Protein AF-A0A952NAJ7-F1 (afdb_monomer)

Sequence (269 aa):
MHRLVLLFIFIPIILFPQEGFYSISKRIAFADYLLCNKEYDFAAYEYSQIADLQTNDTIQFKLGFAYFKTGRYNNARTHFGKINDNLFREYKEYLDVLEFNSTSEEREFIPNTVVGKKLLKLKSFYKNGFHENYDSELFSELESNEIKKWFNVGNQFREKSLILSGVYSALIPGLGKIYSGETGDGITAFVVTSLLTYLSYENFKHNHDFRGYLFGSLSGIFYAGNIYGSVVSAHQFNLRVRLEKENLFFSFLELTNYFLSEPTVIKCK

Foldseek 3Di:
DDDDDDDDDDDDPPPDDPPDCPDLVNLLVVLLVCVLVVVLVVSLVSLVVCCVVDVDLLSLQSNLVSCVSVVVLVSSLVSLVSHPDPLCLLVNLLSVLLPLDPPDDPPVDDRPDLNSVVSNVLSVCLVPNDDLPDDVPSDPPVRSVVSVVLSVVLVVLDADDLVVLLVLLLVAQLRLCVVLVNVVSSVVLRVLLVVLQVQLVVCVVVVVNVSNVVSVVVSVVSSVVSSVVSSVSSVVSVVVSSVVSSVSSVCVCVVPVPRDDDRPSSDDD

Solvent-accessible surface area (backbone atoms only — not comparable to full-atom values): 15005 Å² total; per-residue (Å²): 138,87,81,85,81,84,81,83,80,83,77,81,80,80,77,72,75,77,86,70,75,78,43,68,70,53,45,49,54,50,22,51,50,30,45,62,72,63,39,26,70,62,15,25,52,50,34,58,80,40,42,87,82,42,96,39,60,69,52,30,40,54,28,14,49,21,24,45,79,66,70,38,51,71,59,11,46,57,30,43,69,72,42,92,54,75,91,54,42,60,61,47,38,45,57,61,58,64,59,83,72,73,88,85,65,86,67,84,79,76,56,87,45,73,47,22,45,52,50,47,50,52,51,45,30,68,78,74,50,81,63,89,93,64,51,81,91,81,39,54,73,70,52,49,52,52,52,49,55,54,48,59,58,51,62,70,59,68,72,60,59,41,65,59,17,25,54,39,8,69,75,40,40,11,44,6,19,39,75,46,68,41,46,71,61,11,53,50,39,32,54,56,32,50,50,28,41,50,52,11,52,54,24,47,75,69,72,37,55,72,56,12,52,52,28,40,52,51,19,51,53,48,41,54,47,26,21,54,51,6,27,52,42,16,50,54,44,33,50,52,42,50,52,52,45,51,51,53,52,51,51,53,47,62,79,57,46,73,64,65,72,83,58,85,85,70,74,74,127

Radius of gyration: 32.45 Å; Cα contacts (8 Å, |Δi|>4): 264; chains: 1; bounding box: 71×32×121 Å

Secondary structure (DSSP, 8-state):
------------------TTSS-HHHHHHHHHHHHHTT-HHHHHHHHHHHHTT---HHHHHHHHHHHHHTT-HHHHHHHHHT---GGGHHHHHHHHHT----TT--------SHHHHHHHHHHHHHHH---TTS-TTTS-HHHHHHHHHHHHHHTT--PPPHHHHHHHHHHSTTHHHHHTT-HHHHHHHHHHHHHHHHHHHHHHHTT-HHHHHHHHHHHHHHHHHHHHHHHHHHHHHHHHHHHHHHHHHHHHHHHHTTT-PPPTT----

Mean predicted aligned error: 10.94 Å

Structure (mmCIF, N/CA/C/O backbone):
data_AF-A0A952NAJ7-F1
#
_entry.id   AF-A0A952NAJ7-F1
#
loop_
_atom_site.group_PDB
_atom_site.id
_atom_site.type_symbol
_atom_site.label_atom_id
_atom_site.label_alt_id
_atom_site.label_comp_id
_atom_site.label_asym_id
_atom_site.label_entity_id
_atom_site.label_seq_id
_atom_site.pdbx_PDB_ins_code
_atom_site.Cartn_x
_atom_site.Cartn_y
_atom_site.Cartn_z
_atom_site.occupancy
_atom_site.B_iso_or_equiv
_atom_site.auth_seq_id
_atom_site.auth_comp_id
_atom_site.auth_asym_id
_atom_site.auth_atom_id
_atom_site.pdbx_PDB_model_num
ATOM 1 N N . MET A 1 1 ? 39.824 14.032 82.983 1.00 41.78 1 MET A N 1
ATOM 2 C CA . MET A 1 1 ? 39.301 13.678 81.643 1.00 41.78 1 MET A CA 1
ATOM 3 C C . MET A 1 1 ? 37.901 13.101 81.812 1.00 41.78 1 MET A C 1
ATOM 5 O O . MET A 1 1 ? 37.780 11.975 82.273 1.00 41.78 1 MET A O 1
ATOM 9 N N . HIS A 1 2 ? 36.849 13.869 81.520 1.00 41.53 2 HIS A N 1
ATOM 10 C CA . HIS A 1 2 ? 35.477 13.349 81.492 1.00 41.53 2 HIS A CA 1
ATOM 11 C C . HIS A 1 2 ? 35.167 12.859 80.075 1.00 41.53 2 HIS A C 1
ATOM 13 O O . HIS A 1 2 ? 35.315 13.614 79.118 1.00 41.53 2 HIS A O 1
ATOM 19 N N . ARG A 1 3 ? 34.804 11.579 79.933 1.00 45.06 3 ARG A N 1
ATOM 20 C CA . ARG A 1 3 ? 34.369 11.000 78.657 1.00 45.06 3 ARG A CA 1
ATOM 21 C C . ARG A 1 3 ? 32.861 11.212 78.525 1.00 45.06 3 ARG A C 1
ATOM 23 O O . ARG A 1 3 ? 32.102 10.639 79.298 1.00 45.06 3 ARG A O 1
ATOM 30 N N . LEU A 1 4 ? 32.448 12.039 77.564 1.00 48.47 4 LEU A N 1
ATOM 31 C CA . LEU A 1 4 ? 31.058 12.107 77.113 1.00 48.47 4 LEU A CA 1
ATOM 32 C C . LEU A 1 4 ? 30.700 10.790 76.409 1.00 48.47 4 LEU A C 1
ATOM 34 O O . LEU A 1 4 ? 31.404 10.372 75.491 1.00 48.47 4 LEU A O 1
ATOM 38 N N . VAL A 1 5 ? 29.602 10.161 76.821 1.00 54.06 5 VAL A N 1
ATOM 39 C CA . VAL A 1 5 ? 28.998 9.020 76.123 1.00 54.06 5 VAL A CA 1
ATOM 40 C C . VAL A 1 5 ? 27.816 9.554 75.316 1.00 54.06 5 VAL A C 1
ATOM 42 O O . 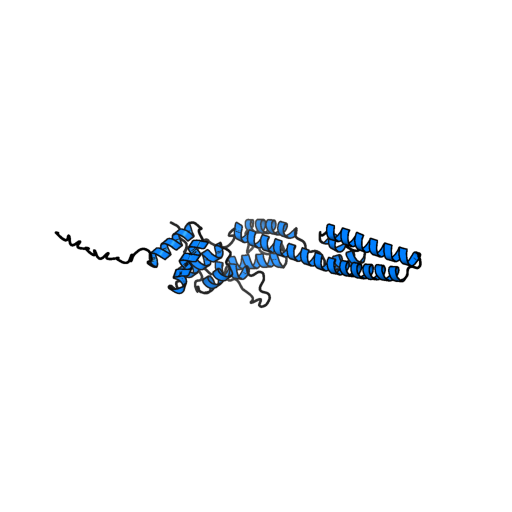VAL A 1 5 ? 26.840 10.034 75.886 1.00 54.06 5 VAL A O 1
ATOM 45 N N . LEU A 1 6 ? 27.927 9.513 73.988 1.00 50.91 6 LEU A N 1
ATOM 46 C CA . LEU A 1 6 ? 26.846 9.848 73.060 1.00 50.91 6 LEU A CA 1
ATOM 47 C C . LEU A 1 6 ? 25.912 8.643 72.922 1.00 50.91 6 LEU A C 1
ATOM 49 O O . LEU A 1 6 ? 26.316 7.582 72.449 1.00 50.91 6 LEU A O 1
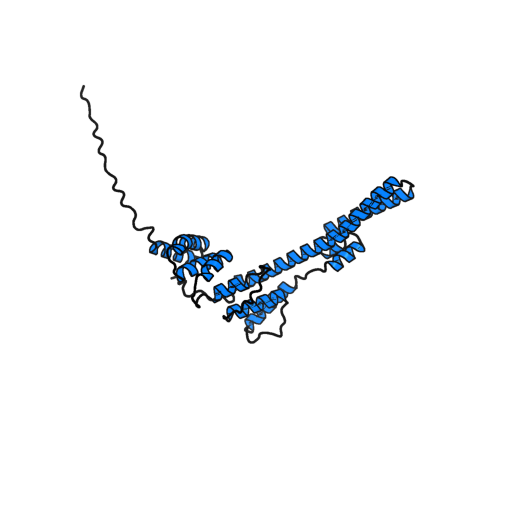ATOM 53 N N . LEU A 1 7 ? 24.667 8.819 73.355 1.00 48.88 7 LEU A N 1
ATOM 54 C CA . LEU A 1 7 ? 23.615 7.809 73.310 1.00 48.88 7 LEU A CA 1
ATOM 55 C C . LEU A 1 7 ? 22.838 7.985 71.996 1.00 48.88 7 LEU A C 1
ATOM 57 O O . LEU A 1 7 ? 22.084 8.943 71.836 1.00 48.88 7 LEU A O 1
ATOM 61 N N . PHE A 1 8 ? 23.064 7.092 71.030 1.00 52.72 8 PHE A N 1
ATOM 62 C CA . PHE A 1 8 ? 22.304 7.064 69.779 1.00 52.72 8 PHE A CA 1
ATOM 63 C C . PHE A 1 8 ? 20.919 6.461 70.038 1.00 52.72 8 PHE A C 1
ATOM 65 O O . PHE A 1 8 ? 20.786 5.262 70.281 1.00 52.72 8 PHE A O 1
ATOM 72 N N . ILE A 1 9 ? 19.885 7.298 69.986 1.00 57.16 9 ILE A N 1
ATOM 73 C CA . ILE A 1 9 ? 18.489 6.861 70.025 1.00 57.16 9 ILE A CA 1
ATOM 74 C C . ILE A 1 9 ? 18.114 6.392 68.616 1.00 57.16 9 ILE A C 1
ATOM 76 O O . ILE A 1 9 ? 17.959 7.199 67.701 1.00 57.16 9 ILE A O 1
ATOM 80 N N . PHE A 1 10 ? 17.975 5.080 68.441 1.00 54.06 10 PHE A N 1
ATOM 81 C CA . PHE A 1 10 ? 17.351 4.495 67.257 1.00 54.06 10 PHE A CA 1
ATOM 82 C C . PHE A 1 10 ? 15.833 4.680 67.366 1.00 54.06 10 PHE A C 1
ATOM 84 O O . PHE A 1 10 ? 15.177 4.005 68.156 1.00 54.06 10 PHE A O 1
ATOM 91 N N . ILE A 1 11 ? 15.273 5.603 66.584 1.00 58.34 11 ILE A N 1
ATOM 92 C CA . ILE A 1 11 ? 13.823 5.706 66.391 1.00 58.34 11 ILE A CA 1
ATOM 93 C C . ILE A 1 11 ? 13.451 4.709 65.283 1.00 58.34 11 ILE A C 1
ATOM 95 O O . ILE A 1 11 ? 13.919 4.877 64.154 1.00 58.34 11 ILE A O 1
ATOM 99 N N . PRO A 1 12 ? 12.641 3.671 65.553 1.00 58.72 12 PRO A N 1
ATOM 100 C CA . PRO A 1 12 ? 12.170 2.790 64.500 1.00 58.72 12 PRO A CA 1
ATOM 101 C C . PRO A 1 12 ? 11.170 3.567 63.641 1.00 58.72 12 PRO A C 1
ATOM 103 O O . PRO A 1 12 ? 10.100 3.960 64.104 1.00 58.72 12 PRO A O 1
ATOM 106 N N . ILE A 1 13 ? 11.526 3.810 62.381 1.00 60.69 13 ILE A N 1
ATOM 107 C CA . ILE A 1 13 ? 10.586 4.326 61.388 1.00 60.69 13 ILE A CA 1
ATOM 108 C C . ILE A 1 13 ? 9.628 3.177 61.076 1.00 60.69 13 ILE A C 1
ATOM 110 O O . ILE A 1 13 ? 9.973 2.248 60.345 1.00 60.69 13 ILE A O 1
ATOM 114 N N . ILE A 1 14 ? 8.434 3.212 61.665 1.00 59.34 14 ILE A N 1
ATOM 115 C CA . ILE A 1 14 ? 7.346 2.307 61.295 1.00 59.34 14 ILE A CA 1
ATOM 116 C C . ILE A 1 14 ? 6.872 2.747 59.905 1.00 59.34 14 ILE A C 1
ATOM 118 O O . ILE A 1 14 ? 6.095 3.690 59.762 1.00 59.34 14 ILE A O 1
ATOM 122 N N . LEU A 1 15 ? 7.394 2.092 58.868 1.00 53.47 15 LEU A N 1
ATOM 123 C CA . LEU A 1 15 ? 6.870 2.181 57.510 1.00 53.47 15 LEU A CA 1
ATOM 124 C C . LEU A 1 15 ? 5.523 1.456 57.492 1.00 53.47 15 LEU A C 1
ATOM 126 O O . LEU A 1 15 ? 5.471 0.237 57.341 1.00 53.47 15 LEU A O 1
ATOM 130 N N . PHE A 1 16 ? 4.426 2.192 57.663 1.00 56.28 16 PHE A N 1
ATOM 131 C CA . PHE A 1 16 ? 3.127 1.673 57.252 1.00 56.28 16 PHE A CA 1
ATOM 132 C C . PHE A 1 16 ? 3.175 1.495 55.726 1.00 56.28 16 PHE A C 1
ATOM 134 O O . PHE A 1 16 ? 3.464 2.472 55.025 1.00 56.28 16 PHE A O 1
ATOM 141 N N . PRO A 1 17 ? 2.946 0.285 55.182 1.00 49.94 17 PRO A N 1
ATOM 142 C CA . PRO A 1 17 ? 2.795 0.132 53.744 1.00 49.94 17 PRO A CA 1
ATOM 143 C C . PRO A 1 17 ? 1.663 1.058 53.292 1.00 49.94 17 PRO A C 1
ATOM 145 O O . PRO A 1 17 ? 0.624 1.136 53.947 1.00 49.94 17 PRO A O 1
ATOM 148 N N . GLN A 1 18 ? 1.865 1.796 52.196 1.00 52.22 18 GLN A N 1
ATOM 149 C CA . GLN A 1 18 ? 0.801 2.575 51.559 1.00 52.22 18 GLN A CA 1
ATOM 150 C C . GLN A 1 18 ? -0.235 1.619 50.940 1.00 52.22 18 GLN A C 1
ATOM 152 O O . GLN A 1 18 ? -0.355 1.498 49.720 1.00 52.22 18 GLN A O 1
ATOM 157 N N . GLU A 1 19 ? -0.996 0.919 51.778 1.00 49.56 19 GLU A N 1
ATOM 158 C CA . GLU A 1 19 ? -2.190 0.180 51.391 1.00 49.56 19 GLU A CA 1
ATOM 159 C C . GLU A 1 19 ? -3.267 1.194 51.022 1.00 49.56 19 GLU A C 1
ATOM 161 O O . GLU A 1 19 ? -4.096 1.611 51.825 1.00 49.56 19 GLU A O 1
ATOM 166 N N . GLY A 1 20 ? -3.208 1.694 49.793 1.00 52.97 20 GLY A N 1
ATOM 167 C CA . GLY A 1 20 ? -4.207 2.657 49.375 1.00 52.97 20 GLY A CA 1
ATOM 168 C C . GLY A 1 20 ? -4.059 3.197 47.976 1.00 52.97 20 GLY A C 1
ATOM 169 O O . GLY A 1 20 ? -5.086 3.505 47.394 1.00 52.97 20 GLY A O 1
ATOM 170 N N . PHE A 1 21 ? -2.863 3.317 47.403 1.00 50.06 21 PHE A N 1
ATOM 171 C CA . PHE A 1 21 ? -2.726 3.907 46.061 1.00 50.06 21 PHE A CA 1
ATOM 172 C C . PHE A 1 21 ? -2.824 2.884 44.920 1.00 50.06 21 PHE A C 1
ATOM 174 O O . PHE A 1 21 ? -3.262 3.239 43.832 1.00 50.06 21 PHE A O 1
ATOM 181 N N . TYR A 1 22 ? -2.525 1.610 45.187 1.00 64.88 22 TYR A N 1
ATOM 182 C CA . TYR A 1 22 ? -2.456 0.546 44.175 1.00 64.88 22 TYR A CA 1
ATOM 183 C C . TYR A 1 22 ? -3.607 -0.472 44.242 1.00 64.88 22 TYR A C 1
ATOM 185 O O . TYR A 1 22 ? -3.476 -1.584 43.733 1.00 64.88 22 TYR A O 1
ATOM 193 N N . SER A 1 23 ? -4.742 -0.138 44.869 1.00 83.38 23 SER A N 1
ATOM 194 C CA . SER A 1 23 ? -5.892 -1.051 44.833 1.00 83.38 23 SER A CA 1
ATOM 195 C C . SER A 1 23 ? -6.398 -1.203 43.395 1.00 83.38 23 SER A C 1
ATOM 197 O O . SER A 1 23 ? -6.459 -0.225 42.646 1.00 83.38 23 SER A O 1
ATOM 199 N N . ILE A 1 24 ? -6.810 -2.417 43.013 1.00 84.56 24 ILE A N 1
ATOM 200 C CA . ILE A 1 24 ? -7.305 -2.705 41.653 1.00 84.56 24 ILE A CA 1
ATOM 201 C C . ILE A 1 24 ? -8.433 -1.736 41.263 1.00 84.56 24 ILE A C 1
ATOM 203 O O . ILE A 1 24 ? -8.440 -1.207 40.158 1.00 84.56 24 ILE A O 1
ATOM 207 N N . SER A 1 25 ? -9.336 -1.424 42.196 1.00 86.81 25 SER A N 1
ATOM 208 C CA . SER A 1 25 ? -10.422 -0.458 41.991 1.00 86.81 25 SER A CA 1
ATOM 209 C C . SER A 1 25 ? -9.939 0.951 41.631 1.00 86.81 25 SER A C 1
ATOM 211 O O . SER A 1 25 ? -10.507 1.582 40.742 1.00 86.81 25 SER A O 1
ATOM 213 N N . LYS A 1 26 ? -8.884 1.447 42.286 1.00 88.38 26 LYS A N 1
ATOM 214 C CA . LYS A 1 26 ? -8.316 2.771 42.001 1.00 88.38 26 LYS A CA 1
ATOM 215 C C . LYS A 1 26 ? -7.552 2.780 40.688 1.00 88.38 26 LYS A C 1
ATOM 217 O O . LYS A 1 26 ? -7.650 3.757 39.954 1.00 88.38 26 LYS A O 1
ATOM 222 N N . ARG A 1 27 ? -6.864 1.683 40.359 1.00 89.56 27 ARG A N 1
ATOM 223 C CA . ARG A 1 27 ? -6.211 1.533 39.055 1.00 89.56 27 ARG A CA 1
ATOM 224 C C . ARG A 1 27 ? -7.229 1.506 37.913 1.00 89.56 27 ARG A C 1
ATOM 226 O O . ARG A 1 27 ? -7.020 2.193 36.924 1.00 89.56 27 ARG A O 1
ATOM 233 N N . ILE A 1 28 ? -8.355 0.803 38.073 1.00 90.75 28 ILE A N 1
ATOM 234 C CA . ILE A 1 28 ? -9.457 0.836 37.096 1.00 90.75 28 ILE A CA 1
ATOM 235 C C . ILE A 1 28 ? -9.996 2.262 36.948 1.00 90.75 28 ILE A C 1
ATOM 237 O O . ILE A 1 28 ? -10.123 2.740 35.829 1.00 90.75 28 ILE A O 1
ATOM 241 N N . ALA A 1 29 ? -10.260 2.963 38.056 1.00 91.12 29 ALA A N 1
ATOM 242 C CA . ALA A 1 29 ? -10.755 4.339 38.007 1.00 91.12 29 ALA A CA 1
ATOM 243 C C . ALA A 1 29 ? -9.773 5.296 37.303 1.00 91.12 29 ALA A C 1
ATOM 245 O O . ALA A 1 29 ? -10.194 6.175 36.554 1.00 91.12 29 ALA A O 1
ATOM 246 N N . PHE A 1 30 ? -8.468 5.108 37.511 1.00 92.69 30 PHE A N 1
ATOM 247 C CA . PHE A 1 30 ? -7.434 5.872 36.817 1.00 92.69 30 PHE A CA 1
ATOM 248 C C . PHE A 1 30 ? -7.361 5.526 35.321 1.00 92.69 30 PHE A C 1
ATOM 250 O O . PHE A 1 30 ? -7.308 6.426 34.487 1.00 92.69 30 PHE A O 1
ATOM 257 N N . ALA A 1 31 ? -7.444 4.242 34.964 1.00 93.50 31 ALA A N 1
ATOM 258 C CA . ALA A 1 31 ? -7.511 3.803 33.572 1.00 93.50 31 ALA A CA 1
ATOM 259 C C . ALA A 1 31 ? -8.758 4.353 32.854 1.00 93.50 31 ALA A C 1
ATOM 261 O O . ALA A 1 31 ? -8.673 4.774 31.703 1.00 93.50 31 ALA A O 1
ATOM 262 N N . ASP A 1 32 ? -9.905 4.396 33.538 1.00 93.56 32 ASP A N 1
ATOM 263 C CA . ASP A 1 32 ? -11.144 5.014 33.056 1.00 93.56 32 ASP A CA 1
ATOM 264 C C . ASP A 1 32 ? -10.973 6.513 32.801 1.00 93.56 32 ASP A C 1
ATOM 266 O O . ASP A 1 32 ? -11.366 7.005 31.744 1.00 93.56 32 ASP A O 1
ATOM 270 N N . TYR A 1 33 ? -10.338 7.228 33.732 1.00 94.12 33 TYR A N 1
ATOM 271 C CA . TYR A 1 33 ? -10.021 8.646 33.575 1.00 94.12 33 TYR A CA 1
ATOM 272 C C . TYR A 1 33 ? -9.156 8.908 32.332 1.00 94.12 33 TYR A C 1
ATOM 274 O O . TYR A 1 33 ? -9.510 9.743 31.500 1.00 94.12 33 TYR A O 1
ATOM 282 N N . LEU A 1 34 ? -8.070 8.146 32.158 1.00 95.38 34 LEU A N 1
ATOM 283 C CA . LEU A 1 34 ? -7.190 8.252 30.989 1.00 95.38 34 LEU A CA 1
ATOM 284 C C . LEU A 1 34 ? -7.943 7.955 29.685 1.00 95.38 34 LEU A C 1
ATOM 286 O O . LEU A 1 34 ? -7.821 8.690 28.705 1.00 95.38 34 LEU A O 1
ATOM 290 N N . LEU A 1 35 ? -8.768 6.904 29.681 1.00 94.06 35 LEU A N 1
ATOM 291 C CA . LEU A 1 35 ? -9.572 6.523 28.521 1.00 94.06 35 LEU A CA 1
ATOM 292 C C . LEU A 1 35 ? -10.527 7.653 28.111 1.00 94.06 35 LEU A C 1
ATOM 294 O O . LEU A 1 35 ? -10.651 7.960 26.924 1.00 94.06 35 LEU A O 1
ATOM 298 N N . CYS A 1 36 ? -11.159 8.296 29.093 1.00 93.38 36 CYS A N 1
ATOM 299 C CA . CYS A 1 36 ? -12.067 9.419 28.888 1.00 93.38 36 CYS A CA 1
ATOM 300 C C . CYS A 1 36 ? -11.372 10.689 28.397 1.00 93.38 36 CYS A C 1
ATOM 302 O O . CYS A 1 36 ? -11.920 11.402 27.556 1.00 93.38 36 CYS A O 1
ATOM 304 N N . ASN A 1 37 ? -10.135 10.920 28.829 1.00 93.88 37 ASN A N 1
ATOM 305 C CA . ASN A 1 37 ? -9.293 12.000 28.319 1.00 93.88 37 ASN A CA 1
ATOM 306 C C . ASN A 1 37 ? -8.655 11.694 26.955 1.00 93.88 37 ASN A C 1
ATOM 308 O O . ASN A 1 37 ? -7.886 12.508 26.448 1.00 93.88 37 ASN A O 1
ATOM 312 N N . LYS A 1 38 ? -8.986 10.550 26.334 1.00 93.12 38 LYS A N 1
ATOM 313 C CA . LYS A 1 38 ? -8.418 10.076 25.058 1.00 93.12 38 LYS A CA 1
ATOM 314 C C . LYS A 1 38 ? -6.916 9.776 25.127 1.00 93.12 38 LYS A C 1
ATOM 316 O O . LYS A 1 38 ? -6.250 9.661 24.101 1.00 93.12 38 LYS A O 1
ATOM 321 N N . GLU A 1 39 ? -6.390 9.575 26.330 1.00 95.75 39 GLU A N 1
ATOM 322 C CA . GLU A 1 39 ? -5.022 9.131 26.593 1.00 95.75 39 GLU A CA 1
ATOM 323 C C . GLU A 1 39 ? -4.926 7.604 26.424 1.00 95.75 39 GLU A C 1
ATOM 325 O O . GLU A 1 39 ? -4.631 6.853 27.356 1.00 95.75 39 GLU A O 1
ATOM 330 N N . TYR A 1 40 ? -5.241 7.123 25.217 1.00 95.12 40 TYR A N 1
ATOM 331 C CA . TYR A 1 40 ? -5.490 5.706 24.943 1.00 95.12 40 TYR A CA 1
ATOM 332 C C . TYR A 1 40 ? -4.278 4.803 25.189 1.00 95.12 40 TYR A C 1
ATOM 334 O O . TYR A 1 40 ? -4.451 3.674 25.639 1.00 95.12 40 TYR A O 1
ATOM 342 N N . ASP A 1 41 ? -3.057 5.278 24.937 1.00 95.50 41 ASP A N 1
ATOM 343 C CA . ASP A 1 41 ? -1.844 4.500 25.212 1.00 95.50 41 ASP A CA 1
ATOM 344 C C . ASP A 1 41 ? -1.648 4.240 26.705 1.00 95.50 41 ASP A C 1
ATOM 346 O O . ASP A 1 41 ? -1.377 3.106 27.110 1.00 95.50 41 ASP A O 1
ATOM 350 N N . PHE A 1 42 ? -1.846 5.270 27.527 1.00 95.56 42 PHE A N 1
ATOM 351 C CA . PHE A 1 42 ? -1.746 5.159 28.978 1.00 95.56 42 PHE A CA 1
ATOM 352 C C . PHE A 1 42 ? -2.907 4.345 29.552 1.00 95.56 42 PHE A C 1
ATOM 354 O O . PHE A 1 42 ? -2.693 3.479 30.400 1.00 95.56 42 PHE A O 1
ATOM 361 N N . ALA A 1 43 ? -4.122 4.540 29.034 1.00 95.69 43 ALA A N 1
ATOM 362 C CA . ALA A 1 43 ? -5.272 3.723 29.405 1.00 95.69 43 ALA A CA 1
ATOM 363 C C . ALA A 1 43 ? -5.035 2.236 29.083 1.00 95.69 43 ALA A C 1
ATOM 365 O O . ALA A 1 43 ? -5.265 1.379 29.935 1.00 95.69 43 ALA A O 1
ATOM 366 N N . ALA A 1 44 ? -4.530 1.920 27.883 1.00 95.56 44 ALA A N 1
ATOM 367 C CA . ALA A 1 44 ? -4.193 0.552 27.487 1.00 95.56 44 ALA A CA 1
ATOM 368 C C . ALA A 1 44 ? -3.136 -0.057 28.416 1.00 95.56 44 ALA A C 1
ATOM 370 O O . ALA A 1 44 ? -3.271 -1.210 28.828 1.00 95.56 44 ALA A O 1
ATOM 371 N N . TYR A 1 45 ? -2.110 0.719 28.778 1.00 94.19 45 TYR A N 1
ATOM 372 C CA . TYR A 1 45 ? -1.104 0.282 29.739 1.00 94.19 45 TYR A CA 1
ATOM 373 C C . TYR A 1 45 ? -1.744 -0.078 31.085 1.00 94.19 45 TYR A C 1
ATOM 375 O O . TYR A 1 45 ? -1.603 -1.219 31.520 1.00 94.19 45 TYR A O 1
ATOM 383 N N . GLU A 1 46 ? -2.513 0.819 31.705 1.00 93.06 46 GLU A N 1
ATOM 384 C CA . GLU A 1 46 ? -3.132 0.556 33.012 1.00 93.06 46 GLU A CA 1
ATOM 385 C C . GLU A 1 46 ? -4.107 -0.630 32.976 1.00 93.06 46 GLU A C 1
ATOM 387 O O . GLU A 1 46 ? -4.064 -1.494 33.856 1.00 93.06 46 GLU A O 1
ATOM 392 N N . TYR A 1 47 ? -4.932 -0.739 31.928 1.00 93.38 47 TYR A N 1
ATOM 393 C CA . TYR A 1 47 ? -5.831 -1.880 31.760 1.00 93.38 47 TYR A CA 1
ATOM 394 C C . TYR A 1 47 ? -5.090 -3.202 31.559 1.00 93.38 47 TYR A C 1
ATOM 396 O O . TYR A 1 47 ? -5.522 -4.218 32.105 1.00 93.38 47 TYR A O 1
ATOM 404 N N . SER A 1 48 ? -3.969 -3.213 30.829 1.00 91.81 48 SER A N 1
ATOM 405 C CA . SER A 1 48 ? -3.170 -4.430 30.617 1.00 91.81 48 SER A CA 1
ATOM 406 C C . SER A 1 48 ? -2.643 -5.018 31.927 1.00 91.81 48 SER A C 1
ATOM 408 O O . SER A 1 48 ? -2.577 -6.234 32.069 1.00 91.81 48 SER A O 1
ATOM 410 N N . GLN A 1 49 ? -2.372 -4.169 32.926 1.00 89.44 49 GLN A N 1
ATOM 411 C CA . GLN A 1 49 ? -1.925 -4.612 34.248 1.00 89.44 49 GLN A CA 1
ATOM 412 C C . GLN A 1 49 ? -3.034 -5.298 35.065 1.00 89.44 49 GLN A C 1
ATOM 414 O O . GLN A 1 49 ? -2.753 -5.876 36.113 1.00 89.44 49 GLN A O 1
ATOM 419 N N . ILE A 1 50 ? -4.295 -5.187 34.634 1.00 85.25 50 ILE A N 1
ATOM 420 C CA . ILE A 1 50 ? -5.475 -5.703 35.342 1.00 85.25 50 ILE A CA 1
ATOM 421 C C . ILE A 1 50 ? -6.149 -6.835 34.555 1.00 85.25 50 ILE A C 1
ATOM 423 O O . ILE A 1 50 ? -6.736 -7.731 35.158 1.00 85.25 50 ILE A O 1
ATOM 427 N N . ALA A 1 51 ? -6.087 -6.806 33.222 1.00 74.19 51 ALA A N 1
ATOM 428 C CA . ALA A 1 51 ? -6.897 -7.652 32.347 1.00 74.19 51 ALA A CA 1
ATOM 429 C C . ALA A 1 51 ? -6.674 -9.163 32.536 1.00 74.19 51 ALA A C 1
ATOM 431 O O . ALA A 1 51 ? -7.620 -9.930 32.373 1.00 74.19 51 ALA A O 1
ATOM 432 N N . ASP A 1 52 ? -5.470 -9.592 32.920 1.00 70.19 52 ASP A N 1
ATOM 433 C CA . ASP A 1 52 ? -5.187 -11.007 33.211 1.00 70.19 52 ASP A CA 1
ATOM 434 C C . ASP A 1 52 ? -5.579 -11.414 34.646 1.00 70.19 52 ASP A C 1
ATOM 436 O O . ASP A 1 52 ? -5.723 -12.597 34.943 1.00 70.19 52 ASP A O 1
ATOM 440 N N . LEU A 1 53 ? -5.799 -10.437 35.535 1.00 62.75 53 LEU A N 1
ATOM 441 C CA . LEU A 1 53 ? -6.221 -10.641 36.927 1.00 62.75 53 LEU A CA 1
ATOM 442 C C . LEU A 1 53 ? -7.747 -10.638 37.084 1.00 62.75 53 LEU A C 1
ATOM 444 O O . LEU A 1 53 ? -8.276 -11.205 38.039 1.00 62.75 53 LEU A O 1
ATOM 448 N N . GLN A 1 54 ? -8.460 -9.980 36.167 1.00 65.38 54 GLN A N 1
ATOM 449 C CA . GLN A 1 54 ? -9.917 -9.929 36.133 1.00 65.38 54 GLN A CA 1
ATOM 450 C C . GLN A 1 54 ? -10.420 -10.281 34.732 1.00 65.38 54 GLN A C 1
ATOM 452 O O . GLN A 1 54 ? -10.399 -9.454 33.820 1.00 65.38 54 GLN A O 1
ATOM 457 N N . THR A 1 55 ? -10.948 -11.496 34.568 1.00 66.12 55 THR A N 1
ATOM 458 C CA . THR A 1 55 ? -11.675 -11.918 33.360 1.00 66.12 55 THR A CA 1
ATOM 459 C C . THR A 1 55 ? -13.067 -11.279 33.336 1.00 66.12 55 THR A C 1
ATOM 461 O O . THR A 1 55 ? -14.082 -11.950 33.501 1.00 66.12 55 THR A O 1
ATOM 464 N N . ASN A 1 56 ? -13.106 -9.952 33.217 1.00 82.56 56 ASN A N 1
ATOM 465 C CA . ASN A 1 56 ? -14.324 -9.167 33.066 1.00 82.56 56 ASN A CA 1
ATOM 466 C C . ASN A 1 56 ? -14.390 -8.615 31.639 1.00 82.56 56 ASN A C 1
ATOM 468 O O . ASN A 1 56 ? -13.520 -7.840 31.235 1.00 82.56 56 ASN A O 1
ATOM 472 N N . ASP A 1 57 ? -15.454 -8.962 30.919 1.00 88.12 57 ASP A N 1
ATOM 473 C CA . ASP A 1 57 ? -15.732 -8.523 29.549 1.00 88.12 57 ASP A CA 1
ATOM 474 C C . ASP A 1 57 ? -15.654 -7.001 29.382 1.00 88.12 57 ASP A C 1
ATOM 476 O O . ASP A 1 57 ? -15.149 -6.517 28.374 1.00 88.12 57 ASP A O 1
ATOM 480 N N . THR A 1 58 ? -16.051 -6.226 30.398 1.00 89.12 58 THR A N 1
ATOM 481 C CA . THR A 1 58 ? -15.951 -4.757 30.368 1.00 89.12 58 THR A CA 1
ATOM 482 C C . THR A 1 58 ? -14.497 -4.282 30.355 1.00 89.12 58 THR A C 1
ATOM 484 O O . THR A 1 58 ? -14.159 -3.356 29.622 1.00 89.12 58 THR A O 1
ATOM 487 N N . ILE A 1 59 ? -13.619 -4.900 31.150 1.00 90.25 59 ILE A N 1
ATOM 488 C CA . ILE A 1 59 ? -12.194 -4.537 31.200 1.00 90.25 59 ILE A CA 1
ATOM 489 C C . ILE A 1 59 ? -11.488 -4.999 29.925 1.00 90.25 59 ILE A C 1
ATOM 491 O O . ILE A 1 59 ? -10.725 -4.232 29.341 1.00 90.25 59 ILE A O 1
ATOM 495 N N . GLN A 1 60 ? -11.797 -6.211 29.453 1.00 91.38 60 GLN A N 1
ATOM 496 C CA . GLN A 1 60 ? -11.302 -6.714 28.169 1.00 91.38 60 GLN A CA 1
ATOM 497 C C . GLN A 1 60 ? -11.731 -5.796 27.021 1.00 91.38 60 GLN A C 1
ATOM 499 O O . GLN A 1 60 ? -10.912 -5.459 26.168 1.00 91.38 60 GLN A O 1
ATOM 504 N N . PHE A 1 61 ? -12.978 -5.315 27.039 1.00 91.94 61 PHE A N 1
ATOM 505 C CA . PHE A 1 61 ? -13.460 -4.366 26.048 1.00 91.94 61 PHE A CA 1
ATOM 506 C C . PHE A 1 61 ? -12.711 -3.038 26.120 1.00 91.94 61 PHE A C 1
ATOM 508 O O . PHE A 1 61 ? -12.222 -2.578 25.097 1.00 91.94 61 PHE A O 1
ATOM 515 N N . LYS A 1 62 ? -12.577 -2.423 27.302 1.00 92.94 62 LYS A N 1
ATOM 516 C CA . LYS A 1 62 ? -11.887 -1.129 27.444 1.00 92.94 62 LYS A CA 1
ATOM 517 C C . LYS A 1 62 ? -10.412 -1.213 27.041 1.00 92.94 62 LYS A C 1
ATOM 519 O O . LYS A 1 62 ? -9.923 -0.312 26.363 1.00 92.94 62 LYS A O 1
ATOM 524 N N . LEU A 1 63 ? -9.734 -2.316 27.367 1.00 94.12 63 LEU A N 1
ATOM 525 C CA . LEU A 1 63 ? -8.375 -2.592 26.896 1.00 94.12 63 LEU A CA 1
ATOM 526 C C . LEU A 1 63 ? -8.325 -2.747 25.371 1.00 94.12 63 LEU A C 1
ATOM 528 O O . LEU A 1 63 ? -7.528 -2.088 24.703 1.00 94.12 63 LEU A O 1
ATOM 532 N N . GLY A 1 64 ? -9.201 -3.585 24.812 1.00 92.44 64 GLY A N 1
ATOM 533 C CA . GLY A 1 64 ? -9.304 -3.785 23.369 1.00 92.44 64 GLY A CA 1
ATOM 534 C C . GLY A 1 64 ? -9.626 -2.488 22.625 1.00 92.44 64 GLY A C 1
ATOM 535 O O . GLY A 1 64 ? -9.018 -2.202 21.599 1.00 92.44 64 GLY A O 1
ATOM 536 N N . PHE A 1 65 ? -10.504 -1.656 23.182 1.00 92.19 65 PHE A N 1
ATOM 537 C CA . PHE A 1 65 ? -10.882 -0.351 22.651 1.00 92.19 65 PHE A CA 1
ATOM 538 C C . PHE A 1 65 ? -9.725 0.653 22.710 1.00 92.19 65 PHE A C 1
ATOM 540 O O . PHE A 1 65 ? -9.493 1.380 21.748 1.00 92.19 65 PHE A O 1
ATOM 547 N N . ALA A 1 66 ? -8.944 0.670 23.791 1.00 93.75 66 ALA A N 1
ATOM 548 C CA . ALA A 1 66 ? -7.742 1.495 23.871 1.00 93.75 66 ALA A CA 1
ATOM 549 C C . ALA A 1 66 ? -6.686 1.062 22.831 1.00 93.75 66 ALA A C 1
ATOM 551 O O . ALA A 1 66 ? -6.095 1.898 22.143 1.00 93.75 66 ALA A O 1
ATOM 552 N N . TYR A 1 67 ? -6.500 -0.248 22.627 1.00 93.00 67 TYR A N 1
ATOM 553 C CA . TYR A 1 67 ? -5.663 -0.761 21.538 1.00 93.00 67 TYR A CA 1
ATOM 554 C C . TYR A 1 67 ? -6.203 -0.403 20.154 1.00 93.00 67 TYR A C 1
ATOM 556 O O . TYR A 1 67 ? -5.437 -0.012 19.276 1.00 93.00 67 TYR A O 1
ATOM 564 N N . PHE A 1 68 ? -7.518 -0.482 19.974 1.00 89.25 68 PHE A N 1
ATOM 565 C CA . PHE A 1 68 ? -8.198 -0.105 18.743 1.00 89.25 68 PHE A CA 1
ATOM 566 C C . PHE A 1 68 ? -7.938 1.362 18.388 1.00 89.25 68 PHE A C 1
ATOM 568 O O . PHE A 1 68 ? -7.489 1.657 17.284 1.00 89.25 68 PHE A O 1
ATOM 575 N N . LYS A 1 69 ? -8.125 2.272 19.351 1.00 88.31 69 LYS A N 1
ATOM 576 C CA . LYS A 1 69 ? -7.896 3.715 19.178 1.00 88.31 69 LYS A CA 1
ATOM 577 C C . LYS A 1 69 ? -6.426 4.101 18.987 1.00 88.31 69 LYS A C 1
ATOM 579 O O . LYS A 1 69 ? -6.149 5.226 18.599 1.00 88.31 69 LYS A O 1
ATOM 584 N N . THR A 1 70 ? -5.496 3.179 19.233 1.00 89.44 70 THR A N 1
ATOM 585 C CA . THR A 1 70 ? -4.049 3.367 19.016 1.00 89.44 70 THR A CA 1
ATOM 586 C C . THR A 1 70 ? -3.539 2.609 17.786 1.00 89.44 70 THR A C 1
ATOM 588 O O . THR A 1 70 ? -2.334 2.455 17.611 1.00 89.44 70 THR A O 1
ATOM 591 N N . G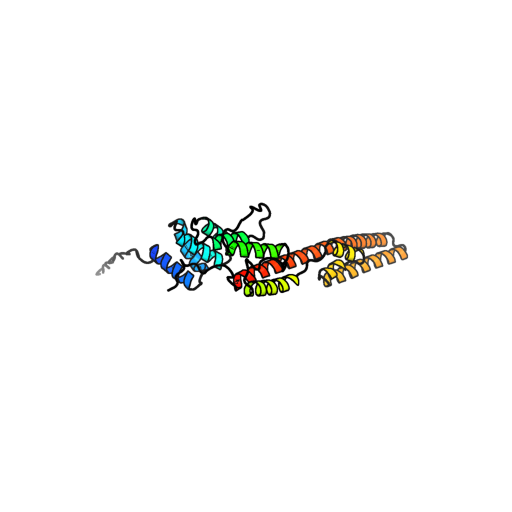LY A 1 71 ? -4.438 2.079 16.943 1.00 83.88 71 GLY A N 1
ATOM 592 C CA . GLY A 1 71 ? -4.084 1.340 15.724 1.00 83.88 71 GLY A CA 1
ATOM 593 C C . GLY A 1 71 ? -3.497 -0.059 15.963 1.00 83.88 71 GLY A C 1
ATOM 594 O O . GLY A 1 71 ? -3.101 -0.743 15.020 1.00 83.88 71 GLY A O 1
ATOM 595 N N . ARG A 1 72 ? -3.450 -0.541 17.213 1.00 88.00 72 ARG A N 1
ATOM 596 C CA . ARG A 1 72 ? -2.930 -1.873 17.579 1.00 88.00 72 ARG A CA 1
ATOM 597 C C . ARG A 1 72 ? -4.003 -2.948 17.389 1.00 88.00 72 ARG A C 1
ATOM 599 O O . ARG A 1 72 ? -4.423 -3.612 18.338 1.00 88.00 72 ARG A O 1
ATOM 606 N N . TYR A 1 73 ? -4.447 -3.127 16.146 1.00 85.75 73 TYR A N 1
ATOM 607 C CA . TYR A 1 73 ? -5.614 -3.944 15.794 1.00 85.75 73 TYR A CA 1
ATOM 608 C C . TYR A 1 73 ? -5.498 -5.426 16.175 1.00 85.75 73 TYR A C 1
ATOM 610 O O . TYR A 1 73 ? -6.484 -6.010 16.615 1.00 85.75 73 TYR A O 1
ATOM 618 N N . ASN A 1 74 ? -4.307 -6.029 16.105 1.00 85.62 74 ASN A N 1
ATOM 619 C CA . ASN A 1 74 ? -4.106 -7.422 16.533 1.00 85.62 74 ASN A CA 1
ATOM 620 C C . ASN A 1 74 ? -4.348 -7.610 18.040 1.00 85.62 74 ASN A C 1
ATOM 622 O O . ASN A 1 74 ? -4.998 -8.574 18.459 1.00 85.62 74 ASN A O 1
ATOM 626 N N . ASN A 1 75 ? -3.882 -6.662 18.858 1.00 89.69 75 ASN A N 1
ATOM 627 C CA . ASN A 1 75 ? -4.125 -6.682 20.299 1.00 89.69 75 ASN A CA 1
ATOM 628 C C . ASN A 1 75 ? -5.610 -6.433 20.580 1.00 89.69 75 ASN A C 1
ATOM 630 O O . ASN A 1 75 ? -6.230 -7.188 21.326 1.00 89.69 75 ASN A O 1
ATOM 634 N N . ALA A 1 76 ? -6.200 -5.430 19.922 1.00 90.19 76 ALA A N 1
ATOM 635 C CA . ALA A 1 76 ? -7.625 -5.134 20.033 1.00 90.19 76 ALA A CA 1
ATOM 636 C C . ALA A 1 76 ? -8.489 -6.366 19.723 1.00 90.19 76 ALA A C 1
ATOM 638 O O . ALA A 1 76 ? -9.341 -6.741 20.525 1.00 90.19 76 ALA A O 1
ATOM 639 N N . ARG A 1 77 ? -8.196 -7.065 18.620 1.00 88.19 77 ARG A N 1
ATOM 640 C CA . ARG A 1 77 ? -8.880 -8.297 18.213 1.00 88.19 77 ARG A CA 1
ATOM 641 C C . ARG A 1 77 ? -8.736 -9.404 19.243 1.00 88.19 77 ARG A C 1
ATOM 643 O O . ARG A 1 77 ? -9.719 -10.068 19.551 1.00 88.19 77 ARG A O 1
ATOM 650 N N . THR A 1 78 ? -7.534 -9.596 19.781 1.00 88.12 78 THR A N 1
ATOM 651 C CA . THR A 1 78 ? -7.286 -10.605 20.818 1.00 88.12 78 THR A CA 1
ATOM 652 C C . THR A 1 78 ? -8.187 -10.371 22.027 1.00 88.12 78 THR A C 1
ATOM 654 O O . THR A 1 78 ? -8.796 -11.312 22.530 1.00 88.12 78 THR A O 1
ATOM 657 N N . HIS A 1 79 ? -8.324 -9.121 22.470 1.00 90.19 79 HIS A N 1
ATOM 658 C CA . HIS A 1 79 ? -9.165 -8.783 23.616 1.00 90.19 79 HIS A CA 1
ATOM 659 C C . HIS A 1 79 ? -10.663 -8.810 23.290 1.00 90.19 79 HIS A C 1
ATOM 661 O O . HIS A 1 79 ? -11.426 -9.367 24.072 1.00 90.19 79 HIS A O 1
ATOM 667 N N . PHE A 1 80 ? -11.093 -8.323 22.122 1.00 89.50 80 PHE A N 1
ATOM 668 C CA . PHE A 1 80 ? -12.491 -8.447 21.690 1.00 89.50 80 PHE A CA 1
ATOM 669 C C . PHE A 1 80 ? -12.914 -9.905 21.477 1.00 89.50 80 PHE A C 1
ATOM 671 O O . PHE A 1 80 ? -14.044 -10.271 21.780 1.00 89.50 80 PHE A O 1
ATOM 678 N N . GLY A 1 81 ? -12.006 -10.763 21.008 1.00 85.69 81 GLY A N 1
ATOM 679 C CA . GLY A 1 81 ? -12.252 -12.191 20.811 1.00 85.69 81 GLY A CA 1
ATOM 680 C C . GLY A 1 81 ? -12.461 -12.978 22.107 1.00 85.69 81 GLY A C 1
ATOM 681 O O . GLY A 1 81 ? -13.070 -14.043 22.058 1.00 85.69 81 GLY A O 1
ATOM 682 N N . LYS A 1 82 ? -11.999 -12.456 23.254 1.00 87.31 82 LYS A N 1
ATOM 683 C CA . LYS A 1 82 ? -12.228 -13.049 24.583 1.00 87.31 82 LYS A CA 1
ATOM 684 C C . LYS A 1 82 ? -13.638 -12.786 25.121 1.00 87.31 82 LYS A C 1
ATOM 686 O O . LYS A 1 82 ? -14.030 -13.431 26.086 1.00 87.31 82 LYS A O 1
ATOM 691 N N . ILE A 1 83 ? -14.376 -11.851 24.523 1.00 88.19 83 ILE A N 1
ATOM 692 C CA . ILE A 1 83 ? -15.682 -11.415 25.010 1.00 88.19 83 ILE A CA 1
ATOM 693 C C . ILE A 1 83 ? -16.789 -12.201 24.305 1.00 88.19 83 ILE A C 1
ATOM 695 O O . ILE A 1 83 ? -16.795 -12.311 23.078 1.00 88.19 83 ILE A O 1
ATOM 699 N N . ASN A 1 84 ? -17.754 -12.712 25.074 1.00 81.94 84 ASN A N 1
ATOM 700 C CA . ASN A 1 84 ? -18.905 -13.453 24.542 1.00 81.94 84 ASN A CA 1
ATOM 701 C C . ASN A 1 84 ? -20.200 -12.613 24.504 1.00 81.94 84 ASN A C 1
ATOM 703 O O . ASN A 1 84 ? -21.299 -13.151 24.383 1.00 81.94 84 ASN A O 1
ATOM 707 N N . ASP A 1 85 ? -20.075 -11.290 24.625 1.00 79.06 85 ASP A N 1
ATOM 708 C CA . ASP A 1 85 ? -21.195 -10.349 24.653 1.00 79.06 85 ASP A CA 1
ATOM 709 C C . ASP A 1 85 ? -21.517 -9.802 23.251 1.00 79.06 85 ASP A C 1
ATOM 711 O O . ASP A 1 85 ? -20.644 -9.369 22.491 1.00 79.06 85 ASP A O 1
ATOM 715 N N . ASN A 1 86 ? -22.808 -9.773 22.923 1.00 79.12 86 ASN A N 1
ATOM 716 C CA . ASN A 1 86 ? -23.321 -9.173 21.695 1.00 79.12 86 ASN A CA 1
ATOM 717 C C . ASN A 1 86 ? -23.086 -7.661 21.632 1.00 79.12 86 ASN A C 1
ATOM 719 O O . ASN A 1 86 ? -22.972 -7.128 20.529 1.00 79.12 86 ASN A O 1
ATOM 723 N N . LEU A 1 87 ? -22.975 -6.987 22.781 1.00 78.44 87 LEU A N 1
ATOM 724 C CA . LEU A 1 87 ? -22.774 -5.541 22.876 1.00 78.44 87 LEU A CA 1
ATOM 725 C C . LEU A 1 87 ? -21.509 -5.064 22.146 1.00 78.44 87 LEU A C 1
ATOM 727 O O . LEU A 1 87 ? -21.471 -3.942 21.654 1.00 78.44 87 LEU A O 1
ATOM 731 N N . PHE A 1 88 ? -20.486 -5.914 22.038 1.00 83.00 88 PHE A N 1
ATOM 732 C CA . PHE A 1 88 ? -19.200 -5.558 21.427 1.00 83.00 88 PHE A CA 1
ATOM 733 C C . PHE A 1 88 ? -18.988 -6.188 20.049 1.00 83.00 88 PHE A C 1
ATOM 735 O O . PHE A 1 88 ? -17.901 -6.095 19.472 1.00 83.00 88 PHE A O 1
ATOM 742 N N . ARG A 1 89 ? -20.029 -6.827 19.500 1.00 84.38 89 ARG A N 1
ATOM 743 C CA . ARG A 1 89 ? -19.951 -7.561 18.236 1.00 84.38 89 ARG A CA 1
ATOM 744 C C . ARG A 1 89 ? -19.549 -6.658 17.071 1.00 84.38 89 ARG A C 1
ATOM 746 O O . ARG A 1 89 ? -18.719 -7.070 16.274 1.00 84.38 89 ARG A O 1
ATOM 753 N N . GLU A 1 90 ? -20.044 -5.422 17.018 1.00 84.38 90 GLU A N 1
ATOM 754 C CA . GLU A 1 90 ? -19.709 -4.450 15.960 1.00 84.38 90 GLU A CA 1
ATOM 755 C C . GLU A 1 90 ? -18.199 -4.182 15.865 1.00 84.38 90 GLU A C 1
ATOM 757 O O . GLU A 1 90 ? -17.648 -4.133 14.770 1.00 84.38 90 GLU A O 1
ATOM 762 N N . TYR A 1 91 ? -17.506 -4.088 17.004 1.00 85.69 91 TYR A N 1
ATOM 763 C CA . TYR A 1 91 ? -16.059 -3.855 17.063 1.00 85.69 91 TYR A CA 1
ATOM 764 C C . TYR A 1 91 ? -15.254 -5.062 16.577 1.00 85.69 91 TYR A C 1
ATOM 766 O O . TYR A 1 91 ? -14.245 -4.906 15.887 1.00 85.69 91 TYR A O 1
ATOM 774 N N . LYS A 1 92 ? -15.714 -6.273 16.913 1.00 84.50 92 LYS A N 1
ATOM 775 C CA . LYS A 1 92 ? -15.124 -7.516 16.410 1.00 84.50 92 LYS A CA 1
ATOM 776 C C . LYS A 1 92 ? -15.304 -7.623 14.896 1.00 84.50 92 LYS A C 1
ATOM 778 O O . LYS A 1 92 ? -14.322 -7.776 14.180 1.00 84.50 92 LYS A O 1
ATOM 783 N N . GLU A 1 93 ? -16.538 -7.444 14.420 1.00 83.06 93 GLU A N 1
ATOM 784 C CA . GLU A 1 93 ? -16.869 -7.482 12.994 1.00 83.06 93 GLU A CA 1
ATOM 785 C C . GLU A 1 93 ? -16.104 -6.407 12.204 1.00 83.06 93 GLU A C 1
ATOM 787 O O . GLU A 1 93 ? -15.616 -6.679 11.110 1.00 83.06 93 GLU A O 1
ATOM 792 N N . TYR A 1 94 ? -15.917 -5.212 12.774 1.00 82.81 94 TYR A N 1
ATOM 793 C CA . TYR A 1 94 ? -15.102 -4.161 12.169 1.00 82.81 94 TYR A CA 1
ATOM 794 C C . TYR A 1 94 ? -13.648 -4.600 11.977 1.00 82.81 94 TYR A C 1
ATOM 796 O O . TYR A 1 94 ? -13.117 -4.493 10.873 1.00 82.81 94 TYR A O 1
ATOM 804 N N . LEU A 1 95 ? -13.011 -5.154 13.014 1.00 81.06 95 LEU A N 1
ATOM 805 C CA . LEU A 1 95 ? -11.633 -5.643 12.918 1.00 81.06 95 LEU A CA 1
ATOM 806 C C . LEU A 1 95 ? -11.470 -6.842 11.981 1.00 81.06 95 LEU A C 1
ATOM 808 O O . LEU A 1 95 ? -10.400 -7.000 11.390 1.00 81.06 95 LEU A O 1
ATOM 812 N N . ASP A 1 96 ? -12.492 -7.682 11.851 1.00 78.44 96 ASP A N 1
ATOM 813 C CA . ASP A 1 96 ? -12.489 -8.818 10.927 1.00 78.44 96 ASP A CA 1
ATOM 814 C C . ASP A 1 96 ? -12.596 -8.332 9.469 1.00 78.44 96 ASP A C 1
ATOM 816 O O . ASP A 1 96 ? -11.874 -8.808 8.590 1.00 78.44 96 ASP A O 1
ATOM 820 N N . VAL A 1 97 ? -13.414 -7.304 9.200 1.00 73.00 97 VAL A N 1
ATOM 821 C CA . VAL A 1 97 ? -13.470 -6.676 7.870 1.00 73.00 97 VAL A CA 1
ATOM 822 C C . VAL A 1 97 ? -12.162 -5.948 7.538 1.00 73.00 97 VAL A C 1
ATOM 824 O O . VAL A 1 97 ? -11.686 -6.066 6.404 1.00 73.00 97 VAL A O 1
ATOM 827 N N . LEU A 1 98 ? -11.552 -5.254 8.508 1.00 70.94 98 LEU A N 1
ATOM 828 C CA . LEU A 1 98 ? -10.298 -4.508 8.329 1.00 70.94 98 LEU A CA 1
ATOM 829 C C . LEU A 1 98 ? -9.073 -5.374 8.005 1.00 70.94 98 LEU A C 1
ATOM 831 O O . LEU A 1 98 ? -8.041 -4.826 7.615 1.00 70.94 98 LEU A O 1
ATOM 835 N N . GLU A 1 99 ? -9.145 -6.699 8.140 1.00 70.56 99 GLU A N 1
ATOM 836 C CA . GLU A 1 99 ? -8.052 -7.573 7.722 1.00 70.56 99 GLU A CA 1
ATOM 837 C C . GLU A 1 99 ? -7.951 -7.579 6.196 1.00 70.56 99 GLU A C 1
ATOM 839 O O . GLU A 1 99 ? -8.634 -8.312 5.474 1.00 70.56 99 GLU A O 1
ATOM 844 N N . PHE A 1 100 ? -7.136 -6.654 5.707 1.00 55.59 100 PHE A N 1
ATOM 845 C CA . PHE A 1 100 ? -6.975 -6.370 4.295 1.00 55.59 100 PHE A CA 1
ATOM 846 C C . PHE A 1 100 ? -6.048 -7.389 3.602 1.00 55.59 100 PHE A C 1
ATOM 848 O O . PHE A 1 100 ? -6.107 -7.536 2.386 1.00 55.59 100 PHE A O 1
ATOM 855 N N . ASN A 1 101 ? -5.233 -8.140 4.363 1.00 49.53 101 ASN A N 1
ATOM 856 C CA . ASN A 1 101 ? -4.057 -8.820 3.807 1.00 49.53 101 ASN A CA 1
ATOM 857 C C . ASN A 1 101 ? -3.730 -10.245 4.296 1.00 49.53 101 ASN A C 1
ATOM 859 O O . ASN A 1 101 ? -2.656 -10.740 3.957 1.00 49.53 101 ASN A O 1
ATOM 863 N N . SER A 1 102 ? -4.593 -10.972 5.015 1.00 48.56 102 SER A N 1
ATOM 864 C CA . SER A 1 102 ? -4.322 -12.406 5.232 1.00 48.56 102 SER A CA 1
ATOM 865 C C . SER A 1 102 ? -4.826 -13.250 4.059 1.00 48.56 102 SER A C 1
ATOM 867 O O . SER A 1 102 ? -5.870 -13.896 4.070 1.00 48.56 102 SER A O 1
ATOM 869 N N . THR A 1 103 ? -4.015 -13.256 3.004 1.00 44.66 103 THR A N 1
ATOM 870 C CA . THR A 1 103 ? -3.908 -14.371 2.063 1.00 44.66 103 THR A CA 1
ATOM 871 C C . THR A 1 103 ? -3.739 -15.676 2.841 1.00 44.66 103 THR A C 1
ATOM 873 O O . THR A 1 103 ? -2.636 -15.946 3.310 1.00 44.66 103 THR A O 1
ATOM 876 N N . SER A 1 104 ? -4.802 -16.461 3.027 1.00 39.47 104 SER A N 1
ATOM 877 C CA . SER A 1 104 ? -4.766 -17.943 3.009 1.00 39.47 104 SER A CA 1
ATOM 878 C C . SER A 1 104 ? -6.058 -18.607 3.475 1.00 39.47 104 SER A C 1
ATOM 880 O O . SER A 1 104 ? -6.288 -19.748 3.097 1.00 39.47 104 SER A O 1
ATOM 882 N N . GLU A 1 105 ? -6.941 -17.925 4.196 1.00 41.00 105 GLU A N 1
ATOM 883 C CA . GLU A 1 105 ? -8.242 -18.492 4.554 1.00 41.00 105 GLU A CA 1
ATOM 884 C C . GLU A 1 105 ? -9.294 -17.388 4.481 1.00 41.00 105 GLU A C 1
ATOM 886 O O . GLU A 1 105 ? -9.555 -16.695 5.463 1.00 41.00 105 GLU A O 1
ATOM 891 N N . GLU A 1 106 ? -9.928 -17.230 3.313 1.00 43.28 106 GLU A N 1
ATOM 892 C CA . GLU A 1 106 ? -11.271 -16.644 3.240 1.00 43.28 106 GLU A CA 1
ATOM 893 C C . GLU A 1 106 ? -12.213 -17.590 4.009 1.00 43.28 106 GLU A C 1
ATOM 895 O O . GLU A 1 106 ? -13.002 -18.332 3.431 1.00 43.28 106 GLU A O 1
ATOM 900 N N . ARG A 1 107 ? -12.124 -17.608 5.347 1.00 51.44 107 ARG A N 1
ATOM 901 C CA . ARG A 1 107 ? -13.294 -17.951 6.145 1.00 51.44 107 ARG A CA 1
ATOM 902 C C . ARG A 1 107 ? -14.323 -16.918 5.741 1.00 51.44 107 ARG A C 1
ATOM 904 O O . ARG A 1 107 ? -14.103 -15.728 5.956 1.00 51.44 107 ARG A O 1
ATOM 911 N N . GLU A 1 108 ? -15.383 -17.379 5.092 1.00 56.62 108 GLU A N 1
ATOM 912 C CA . GLU A 1 108 ? -16.513 -16.558 4.690 1.00 56.62 108 GLU A CA 1
ATOM 913 C C . GLU A 1 108 ? -17.088 -15.910 5.953 1.00 56.62 108 GLU A C 1
ATOM 915 O O . GLU A 1 108 ? -17.861 -16.495 6.711 1.00 56.62 108 GLU A O 1
ATOM 920 N N . PHE A 1 109 ? -16.581 -14.722 6.264 1.00 67.44 109 PHE A N 1
ATOM 921 C CA . PHE A 1 109 ? -17.017 -13.942 7.397 1.00 67.44 109 PHE A CA 1
ATOM 922 C C . PHE A 1 109 ? -18.372 -13.353 7.017 1.00 67.44 109 PHE A C 1
ATOM 924 O O . PHE A 1 109 ? -18.462 -12.470 6.163 1.00 67.44 109 PHE A O 1
ATOM 931 N N . ILE A 1 110 ? -19.429 -13.882 7.630 1.00 70.88 110 ILE A N 1
ATOM 932 C CA . ILE A 1 110 ? -20.797 -13.413 7.432 1.00 70.88 110 ILE A CA 1
ATOM 933 C C . ILE A 1 110 ? -21.131 -12.468 8.594 1.00 70.88 110 ILE A C 1
ATOM 935 O O . ILE A 1 110 ? -21.373 -12.939 9.711 1.00 70.88 110 ILE A O 1
ATOM 939 N N . PRO A 1 111 ? -21.128 -11.142 8.372 1.00 76.62 111 PRO A N 1
ATOM 940 C CA . PRO A 1 111 ? -21.468 -10.190 9.414 1.00 76.62 111 PRO A CA 1
ATOM 941 C C . PRO A 1 111 ? -22.939 -10.321 9.805 1.00 76.62 111 PRO A C 1
ATOM 943 O O . PRO A 1 111 ? -23.836 -10.366 8.955 1.00 76.62 111 PRO A O 1
ATOM 946 N N . ASN A 1 112 ? -23.194 -10.328 11.110 1.00 79.88 112 ASN A N 1
ATOM 947 C CA . ASN A 1 112 ? -24.546 -10.395 11.652 1.00 79.88 112 ASN A CA 1
ATOM 948 C C . ASN A 1 112 ? -25.101 -9.003 11.964 1.00 79.88 112 ASN A C 1
ATOM 950 O O . ASN A 1 112 ? -26.320 -8.830 12.008 1.00 79.88 112 ASN A O 1
ATOM 954 N N . THR A 1 113 ? -24.231 -8.008 12.163 1.00 83.44 113 THR A N 1
ATOM 955 C CA . THR A 1 113 ? -24.647 -6.630 12.438 1.00 83.44 113 THR A CA 1
ATOM 956 C C . THR A 1 113 ? -24.867 -5.844 11.145 1.00 83.44 113 THR A C 1
ATOM 958 O O . THR A 1 113 ? -24.275 -6.131 10.102 1.00 83.44 113 THR A O 1
ATOM 961 N N . VAL A 1 114 ? -25.725 -4.819 11.199 1.00 84.31 114 VAL A N 1
ATOM 962 C CA . VAL A 1 114 ? -25.904 -3.875 10.078 1.00 84.31 114 VAL A CA 1
ATOM 963 C C . VAL A 1 114 ? -24.568 -3.211 9.733 1.00 84.31 114 VAL A C 1
ATOM 965 O O . VAL A 1 114 ? -24.224 -3.085 8.561 1.00 84.31 114 VAL A O 1
ATOM 968 N N . VAL A 1 115 ? -23.789 -2.868 10.760 1.00 82.81 115 VAL A N 1
ATOM 969 C CA . VAL A 1 115 ? -22.436 -2.308 10.666 1.00 82.81 115 VAL A CA 1
ATOM 970 C C . VAL A 1 115 ? -21.502 -3.233 9.893 1.00 82.81 115 VAL A C 1
ATOM 972 O O . VAL A 1 115 ? -20.915 -2.824 8.895 1.00 82.81 115 VAL A O 1
ATOM 975 N N . GLY A 1 116 ? -21.411 -4.500 10.293 1.00 81.94 116 GLY A N 1
ATOM 976 C CA . GLY A 1 116 ? -20.575 -5.484 9.617 1.00 81.94 116 GLY A CA 1
ATOM 977 C C . GLY A 1 116 ? -20.992 -5.697 8.162 1.00 81.94 116 GLY A C 1
ATOM 978 O O . GLY A 1 116 ? -20.128 -5.780 7.292 1.00 81.94 116 GLY A O 1
ATOM 979 N N . LYS A 1 117 ? -22.301 -5.712 7.862 1.00 84.94 117 LYS A N 1
ATOM 980 C CA . LYS A 1 117 ? -22.813 -5.802 6.481 1.00 84.94 117 LYS A CA 1
ATOM 981 C C . LYS A 1 117 ? -22.396 -4.591 5.644 1.00 84.94 117 LYS A C 1
ATOM 983 O O . LYS A 1 117 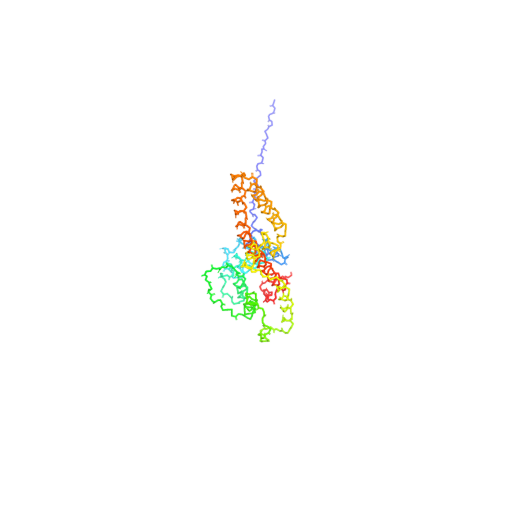? -21.904 -4.769 4.531 1.00 84.94 117 LYS A O 1
ATOM 988 N N . LYS A 1 118 ? -22.535 -3.377 6.190 1.00 85.19 118 LYS A N 1
ATOM 989 C CA . LYS A 1 118 ? -22.085 -2.124 5.557 1.00 85.19 118 LYS A CA 1
ATOM 990 C C . LYS A 1 118 ? -20.580 -2.138 5.286 1.00 85.19 118 LYS A C 1
ATOM 992 O O . LYS A 1 118 ? -20.153 -1.859 4.168 1.00 85.19 118 LYS A O 1
ATOM 997 N N . LEU A 1 119 ? -19.780 -2.532 6.276 1.00 82.44 119 LEU A N 1
ATOM 998 C CA . LEU A 1 119 ? -18.324 -2.636 6.168 1.00 82.44 119 LEU A CA 1
ATOM 999 C C . LEU A 1 119 ? -17.894 -3.675 5.128 1.00 82.44 119 LEU A C 1
ATOM 1001 O O . LEU A 1 119 ? -17.037 -3.385 4.294 1.00 82.44 119 LEU A O 1
ATOM 1005 N N . LEU A 1 120 ? -18.508 -4.861 5.129 1.00 81.62 120 LEU A N 1
ATOM 1006 C CA . LEU A 1 120 ? -18.240 -5.899 4.133 1.00 81.62 120 LEU A CA 1
ATOM 1007 C C . LEU A 1 120 ? -18.565 -5.402 2.721 1.00 81.62 120 LEU A C 1
ATOM 1009 O O . LEU A 1 120 ? -17.803 -5.641 1.782 1.00 81.62 120 LEU A O 1
ATOM 1013 N N . LYS A 1 121 ? -19.670 -4.667 2.566 1.00 82.75 121 LYS A N 1
ATOM 1014 C CA . LYS A 1 121 ? -20.055 -4.100 1.277 1.00 82.75 121 LYS A CA 1
ATOM 1015 C C . LYS A 1 121 ? -19.075 -3.027 0.801 1.00 82.75 121 LYS A C 1
ATOM 1017 O O . LYS A 1 121 ? -18.650 -3.068 -0.351 1.00 82.75 121 LYS A O 1
ATOM 1022 N N . LEU A 1 122 ? -18.625 -2.144 1.691 1.00 81.00 122 LEU A N 1
ATOM 1023 C CA . LEU A 1 122 ? -17.564 -1.184 1.380 1.00 81.00 122 LEU A CA 1
ATOM 1024 C C . LEU A 1 122 ? -16.240 -1.872 1.018 1.00 81.00 122 LEU A C 1
ATOM 1026 O O . LEU A 1 122 ? -15.593 -1.471 0.053 1.00 81.00 122 LEU A O 1
ATOM 1030 N N . LYS A 1 123 ? -15.866 -2.950 1.721 1.00 78.50 123 LYS A N 1
ATOM 1031 C CA . LYS A 1 123 ? -14.705 -3.784 1.365 1.00 78.50 123 LYS A CA 1
ATOM 1032 C C . LYS A 1 123 ? -14.865 -4.416 -0.022 1.00 78.50 123 LYS A C 1
ATOM 1034 O O . LYS A 1 123 ? -13.904 -4.484 -0.784 1.00 78.50 123 LYS A O 1
ATOM 1039 N N . SER A 1 124 ? -16.074 -4.839 -0.390 1.00 77.94 124 SER A N 1
ATOM 1040 C CA . SER A 1 124 ? -16.360 -5.308 -1.751 1.00 77.94 124 SER A CA 1
ATOM 1041 C C . SER A 1 124 ? -16.175 -4.195 -2.783 1.00 77.94 124 SER A C 1
ATOM 1043 O O . SER A 1 124 ? -15.542 -4.430 -3.810 1.00 77.94 124 SER A O 1
ATOM 1045 N N . PHE A 1 125 ? -16.681 -2.985 -2.523 1.00 76.88 125 PHE A N 1
ATOM 1046 C CA . PHE A 1 125 ? -16.472 -1.841 -3.419 1.00 76.88 125 PHE A CA 1
ATOM 1047 C C . PHE A 1 125 ? -14.999 -1.482 -3.566 1.00 76.88 125 PHE A C 1
ATOM 1049 O O . PHE A 1 125 ? -14.556 -1.124 -4.654 1.00 76.88 125 PHE A O 1
ATOM 1056 N N . TYR A 1 126 ? -14.228 -1.635 -2.494 1.00 71.19 126 TYR A N 1
ATOM 1057 C CA . TYR A 1 126 ? -12.785 -1.499 -2.546 1.00 71.19 126 TYR A CA 1
ATOM 1058 C C . TYR A 1 126 ? -12.142 -2.528 -3.498 1.00 71.19 126 TYR A C 1
ATOM 1060 O O . TYR A 1 126 ? -11.359 -2.156 -4.370 1.00 71.19 126 TYR A O 1
ATOM 1068 N N . LYS A 1 127 ? -12.470 -3.822 -3.342 1.00 72.44 127 LYS A N 1
ATOM 1069 C CA . LYS A 1 127 ? -11.836 -4.931 -4.089 1.00 72.44 127 LYS A CA 1
ATOM 1070 C C . LYS A 1 127 ? -12.252 -4.960 -5.562 1.00 72.44 127 LYS A C 1
ATOM 1072 O O . LYS A 1 127 ? -11.418 -5.203 -6.428 1.00 72.44 127 LYS A O 1
ATOM 1077 N N . ASN A 1 128 ? -13.533 -4.718 -5.835 1.00 70.44 128 ASN A N 1
ATOM 1078 C CA . ASN A 1 128 ? -14.151 -4.959 -7.142 1.00 70.44 128 ASN A CA 1
ATOM 1079 C C . ASN A 1 128 ? -14.571 -3.671 -7.872 1.00 70.44 128 ASN A C 1
ATOM 1081 O O . ASN A 1 128 ? -14.959 -3.731 -9.036 1.00 70.44 128 ASN A O 1
ATOM 1085 N N . GLY A 1 129 ? -14.485 -2.514 -7.213 1.00 65.31 129 GLY A N 1
ATOM 1086 C CA . GLY A 1 129 ? -15.053 -1.258 -7.689 1.00 65.31 129 GLY A CA 1
ATOM 1087 C C . GLY A 1 129 ? -16.497 -1.031 -7.215 1.00 65.31 129 GLY A C 1
ATOM 1088 O O . GLY A 1 129 ? -17.234 -1.961 -6.888 1.00 65.31 129 GLY A O 1
ATOM 1089 N N . PHE A 1 130 ? -16.901 0.236 -7.149 1.00 65.06 130 PHE A N 1
ATOM 1090 C CA . PHE A 1 130 ? -18.251 0.681 -6.823 1.00 65.06 130 PHE A CA 1
ATOM 1091 C C . PHE A 1 130 ? -19.134 0.599 -8.062 1.00 65.06 130 PHE A C 1
ATOM 1093 O O . PHE A 1 130 ? -18.816 1.155 -9.116 1.00 65.06 130 PHE A O 1
ATOM 1100 N N . HIS A 1 131 ? -20.274 -0.056 -7.903 1.00 61.69 131 HIS A N 1
ATOM 1101 C CA . HIS A 1 131 ? -21.317 -0.131 -8.911 1.00 61.69 131 HIS A CA 1
ATOM 1102 C C . HIS A 1 131 ? -22.590 0.475 -8.312 1.00 61.69 131 HIS A C 1
ATOM 1104 O O . HIS A 1 131 ? -23.139 -0.079 -7.366 1.00 61.69 131 HIS A O 1
ATOM 1110 N N . GLU A 1 132 ? -23.048 1.605 -8.868 1.00 53.50 132 GLU A N 1
ATOM 1111 C CA . GLU A 1 132 ? -24.166 2.426 -8.352 1.00 53.50 132 GLU A CA 1
ATOM 1112 C C . GLU A 1 132 ? -25.496 1.677 -8.170 1.00 53.50 132 GLU A C 1
ATOM 1114 O O . GLU A 1 132 ? -26.334 2.111 -7.389 1.00 53.50 132 GLU A O 1
ATOM 1119 N N . ASN A 1 133 ? -25.708 0.563 -8.876 1.00 56.44 133 ASN A N 1
ATOM 1120 C CA . ASN A 1 133 ? -27.009 -0.115 -8.941 1.00 56.44 133 ASN A CA 1
ATOM 1121 C C . ASN A 1 133 ? -27.380 -0.956 -7.706 1.00 56.44 133 ASN A C 1
ATOM 1123 O O . ASN A 1 133 ? -28.430 -1.593 -7.706 1.00 56.44 133 ASN A O 1
ATOM 1127 N N . TYR A 1 134 ? -26.544 -0.999 -6.674 1.00 53.50 134 TYR A N 1
ATOM 1128 C CA . TYR A 1 134 ? -26.741 -1.860 -5.514 1.00 53.50 134 TYR A CA 1
ATOM 1129 C C . TYR A 1 134 ? -26.714 -1.017 -4.238 1.00 53.50 134 TYR A C 1
ATOM 1131 O O . TYR A 1 134 ? -25.733 -0.321 -4.018 1.00 53.50 134 TYR A O 1
ATOM 1139 N N . ASP A 1 135 ? -27.731 -1.166 -3.380 1.00 59.31 135 ASP A N 1
ATOM 1140 C CA . ASP A 1 135 ? -27.692 -0.908 -1.922 1.00 59.31 135 ASP A CA 1
ATOM 1141 C C . ASP A 1 135 ? -28.485 0.279 -1.344 1.00 59.31 135 ASP A C 1
ATOM 1143 O O . ASP A 1 135 ? -28.206 0.693 -0.217 1.00 59.31 135 ASP A O 1
ATOM 1147 N N . SER A 1 136 ? -29.547 0.755 -2.002 1.00 61.56 136 SER A N 1
ATOM 1148 C CA . SER A 1 136 ? -30.499 1.691 -1.363 1.00 61.56 136 SER A CA 1
ATOM 1149 C C . SER A 1 136 ? -31.175 1.127 -0.099 1.00 61.56 136 SER A C 1
ATOM 1151 O O . SER A 1 136 ? -31.671 1.892 0.723 1.00 61.56 136 SER A O 1
ATOM 1153 N N . GLU A 1 137 ? -31.180 -0.199 0.088 1.00 72.06 137 GLU A N 1
ATOM 1154 C CA . GLU A 1 137 ? -31.653 -0.854 1.318 1.00 72.06 137 GLU A CA 1
ATOM 1155 C C . GLU A 1 137 ? -30.639 -0.811 2.471 1.00 72.06 137 GLU A C 1
ATOM 1157 O O . GLU A 1 137 ? -31.034 -0.904 3.634 1.00 72.06 137 GLU A O 1
ATOM 1162 N N . LEU A 1 138 ? -29.338 -0.700 2.176 1.00 80.56 138 LEU A N 1
ATOM 1163 C CA . LEU A 1 138 ? -28.284 -0.791 3.188 1.00 80.56 138 LEU A CA 1
ATOM 1164 C C . LEU A 1 138 ? -27.720 0.583 3.553 1.00 80.56 138 LEU A C 1
ATOM 1166 O O . LEU A 1 138 ? -27.404 0.800 4.720 1.00 80.56 138 LEU A O 1
ATOM 1170 N N . PHE A 1 139 ? -27.613 1.505 2.595 1.00 83.12 139 PHE A N 1
ATOM 1171 C CA . PHE A 1 139 ? -27.092 2.855 2.807 1.00 83.12 139 PHE A CA 1
ATOM 1172 C C . PHE A 1 139 ? -28.188 3.901 2.607 1.00 83.12 139 PHE A C 1
ATOM 1174 O O . PHE A 1 139 ? -28.944 3.858 1.639 1.00 83.12 139 PHE A O 1
ATOM 1181 N N . SER A 1 140 ? -28.243 4.886 3.502 1.00 83.56 140 SER A N 1
ATOM 1182 C CA . SER A 1 140 ? -29.056 6.086 3.300 1.00 83.56 140 SER A CA 1
ATOM 1183 C C . SER A 1 140 ? -28.556 6.899 2.099 1.00 83.56 140 SER A C 1
ATOM 1185 O O . SER A 1 140 ? -27.433 6.726 1.619 1.00 83.56 140 SER A O 1
ATOM 1187 N N . GLU A 1 141 ? -29.380 7.827 1.612 1.00 82.75 141 GLU A N 1
ATOM 1188 C CA . GLU A 1 141 ? -29.009 8.706 0.497 1.00 82.75 141 GLU A CA 1
ATOM 1189 C C . GLU A 1 141 ? -27.775 9.566 0.820 1.00 82.75 141 GLU A C 1
ATOM 1191 O O . GLU A 1 141 ? -26.880 9.720 -0.014 1.00 82.75 141 GLU A O 1
ATOM 1196 N N . LEU A 1 142 ? -27.688 10.084 2.051 1.00 83.38 142 LEU A N 1
ATOM 1197 C CA . LEU A 1 142 ? -26.521 10.833 2.519 1.00 83.38 142 LEU A CA 1
ATOM 1198 C C . LEU A 1 142 ? -25.264 9.954 2.486 1.00 83.38 142 LEU A C 1
ATOM 1200 O O . LEU A 1 142 ? -24.246 10.371 1.934 1.00 83.38 142 LEU A O 1
ATOM 1204 N N . GLU A 1 143 ? -25.363 8.725 3.004 1.00 82.31 143 GLU A N 1
ATOM 1205 C CA . GLU A 1 143 ? -24.231 7.799 3.038 1.00 82.31 143 GLU A CA 1
ATOM 1206 C C . GLU A 1 143 ? -23.772 7.413 1.633 1.00 82.31 143 GLU A C 1
ATOM 1208 O O . GLU A 1 143 ? -22.586 7.457 1.310 1.00 82.31 143 GLU A O 1
ATOM 1213 N N . SER A 1 144 ? -24.726 7.112 0.757 1.00 82.56 144 SER A N 1
ATOM 1214 C CA . SER A 1 144 ? -24.460 6.780 -0.642 1.00 82.56 144 SER A CA 1
ATOM 1215 C C . SER A 1 144 ? -23.718 7.913 -1.357 1.00 82.56 144 SER A C 1
ATOM 1217 O O . SER A 1 144 ? -22.776 7.665 -2.112 1.00 82.56 144 SER A O 1
ATOM 1219 N N . ASN A 1 145 ? -24.087 9.168 -1.083 1.00 84.19 145 ASN A N 1
ATOM 1220 C CA . ASN A 1 145 ? -23.424 10.339 -1.650 1.00 84.19 145 ASN A CA 1
ATOM 1221 C C . ASN A 1 145 ? -21.982 10.513 -1.144 1.00 84.19 145 ASN A C 1
ATOM 1223 O O . ASN A 1 145 ? -21.099 10.874 -1.928 1.00 84.19 145 ASN A O 1
ATOM 1227 N N . GLU A 1 146 ? -21.715 10.258 0.137 1.00 83.88 146 GLU A N 1
ATOM 1228 C CA . GLU A 1 146 ? -20.360 10.312 0.702 1.00 83.88 146 GLU A CA 1
ATOM 1229 C C . GLU A 1 146 ? -19.473 9.184 0.172 1.00 83.88 146 GLU A C 1
ATOM 1231 O O . GLU A 1 146 ? -18.361 9.447 -0.294 1.00 83.88 146 GLU A O 1
ATOM 1236 N N . ILE A 1 147 ? -19.995 7.955 0.140 1.00 83.31 147 ILE A N 1
ATOM 1237 C CA . ILE A 1 147 ? -19.311 6.786 -0.426 1.00 83.31 147 ILE A CA 1
ATOM 1238 C C . ILE A 1 147 ? -18.984 7.032 -1.900 1.00 83.31 147 ILE A C 1
ATOM 1240 O O . ILE A 1 147 ? -17.861 6.778 -2.333 1.00 83.31 147 ILE A O 1
ATOM 1244 N N . LYS A 1 148 ? -19.920 7.601 -2.671 1.00 83.62 148 LYS A N 1
ATOM 1245 C CA . LYS A 1 148 ? -19.697 7.959 -4.078 1.00 83.62 148 LYS A CA 1
ATOM 1246 C C . LYS A 1 148 ? -18.595 9.007 -4.239 1.00 83.62 148 LYS A C 1
ATOM 1248 O O . LYS A 1 148 ? -17.736 8.856 -5.108 1.00 83.62 148 LYS A O 1
ATOM 1253 N N . LYS A 1 149 ? -18.58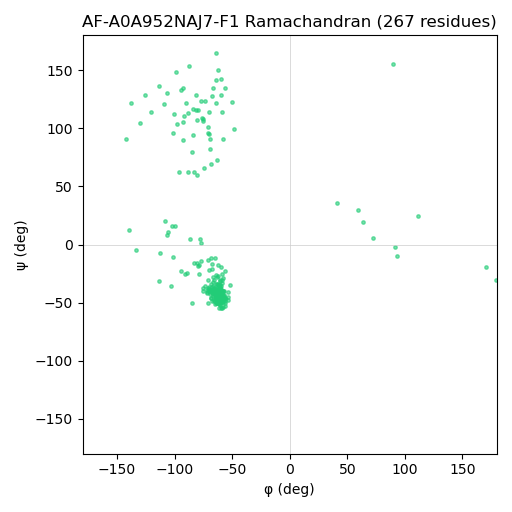7 10.064 -3.416 1.00 84.69 149 LYS A N 1
ATOM 1254 C CA . LYS A 1 149 ? -17.513 11.076 -3.428 1.00 84.69 149 LYS A CA 1
ATOM 1255 C C . LYS A 1 149 ? -16.155 10.440 -3.138 1.00 84.69 149 LYS A C 1
ATOM 1257 O O . LYS A 1 149 ? -15.214 10.659 -3.898 1.00 84.69 149 LYS A O 1
ATOM 1262 N N . TRP A 1 150 ? -16.073 9.629 -2.086 1.00 84.19 150 TRP A N 1
ATOM 1263 C CA . TRP A 1 150 ? -14.863 8.904 -1.703 1.00 84.19 150 TRP A CA 1
ATOM 1264 C C . TRP A 1 150 ? -14.381 7.963 -2.815 1.00 84.19 150 TRP A C 1
ATOM 1266 O O . TRP A 1 150 ? -13.212 7.996 -3.203 1.00 84.19 150 TRP A O 1
ATOM 1276 N N . PHE A 1 151 ? -15.292 7.190 -3.407 1.00 80.50 151 PHE A N 1
ATOM 1277 C CA . PHE A 1 151 ? -14.958 6.260 -4.477 1.00 80.50 151 PHE A CA 1
ATOM 1278 C C . PHE A 1 151 ? -14.447 6.973 -5.735 1.00 80.50 151 PHE A C 1
ATOM 1280 O O . PHE A 1 151 ? -13.496 6.519 -6.370 1.00 80.50 151 PHE A O 1
ATOM 1287 N N . ASN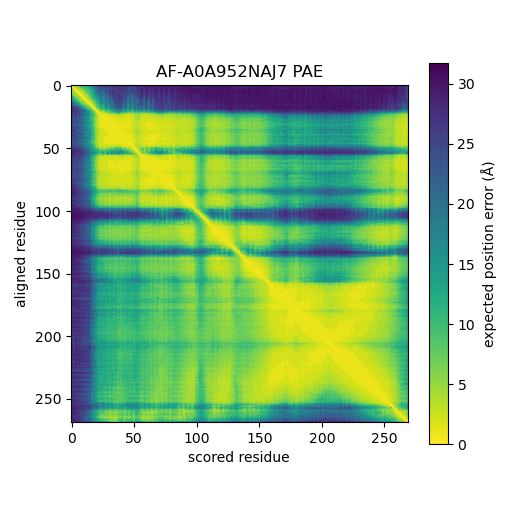 A 1 152 ? -15.024 8.128 -6.074 1.00 83.25 152 ASN A N 1
ATOM 1288 C CA . ASN A 1 152 ? -14.551 8.941 -7.192 1.00 83.25 152 ASN A CA 1
ATOM 1289 C C . ASN A 1 152 ? -13.110 9.430 -6.994 1.00 83.25 152 ASN A C 1
ATOM 1291 O O . ASN A 1 152 ? -12.364 9.487 -7.970 1.00 83.25 152 ASN A O 1
ATOM 1295 N N . VAL A 1 153 ? -12.702 9.733 -5.756 1.00 83.94 153 VAL A N 1
ATOM 1296 C CA . VAL A 1 153 ? -11.300 10.040 -5.425 1.00 83.94 153 VAL A CA 1
ATOM 1297 C C . VAL A 1 153 ? -10.431 8.791 -5.599 1.00 83.94 153 VAL A C 1
ATOM 1299 O O . VAL A 1 153 ? -9.430 8.837 -6.310 1.00 83.94 153 VAL A O 1
ATOM 1302 N N . GLY A 1 154 ? -10.846 7.647 -5.044 1.00 79.19 154 GLY A N 1
ATOM 1303 C CA . GLY A 1 154 ? -10.123 6.374 -5.175 1.00 79.19 154 GLY A CA 1
ATOM 1304 C C . GLY A 1 154 ? -9.932 5.905 -6.628 1.00 79.19 154 GLY A C 1
ATOM 1305 O O . GLY A 1 154 ? -8.898 5.336 -6.981 1.00 79.19 154 GLY A O 1
ATOM 1306 N N . ASN A 1 155 ? -10.895 6.198 -7.503 1.00 77.88 155 ASN A N 1
ATOM 1307 C CA . ASN A 1 155 ? -10.862 5.865 -8.930 1.00 77.88 155 ASN A CA 1
ATOM 1308 C C . ASN A 1 155 ? -9.809 6.623 -9.746 1.00 77.88 155 ASN A C 1
ATOM 1310 O O . ASN A 1 155 ? -9.497 6.206 -10.868 1.00 77.88 155 ASN A O 1
ATOM 1314 N N . GLN A 1 156 ? -9.274 7.724 -9.217 1.00 80.62 156 GLN A N 1
ATOM 1315 C CA . GLN A 1 156 ? -8.181 8.454 -9.861 1.00 80.62 156 GLN A CA 1
ATOM 1316 C C . GLN A 1 156 ? -6.893 7.619 -9.869 1.00 80.62 156 GLN A C 1
ATOM 1318 O O . GLN A 1 156 ? -6.093 7.711 -10.801 1.00 80.62 156 GLN A O 1
ATOM 1323 N N . PHE A 1 157 ? -6.734 6.731 -8.886 1.00 80.06 157 PHE A N 1
ATOM 1324 C CA . PHE A 1 157 ? -5.596 5.832 -8.769 1.00 80.06 157 PHE A CA 1
ATOM 1325 C C . PHE A 1 157 ? -5.826 4.581 -9.630 1.00 80.06 157 PHE A C 1
ATOM 1327 O O . PHE A 1 157 ? -6.476 3.612 -9.230 1.00 80.06 157 PHE A O 1
ATOM 1334 N N . ARG A 1 158 ? -5.324 4.596 -10.868 1.00 84.88 158 ARG A N 1
ATOM 1335 C CA . ARG A 1 158 ? -5.439 3.466 -11.803 1.00 84.88 158 ARG A CA 1
ATOM 1336 C C . ARG A 1 158 ? -4.117 2.745 -11.962 1.00 84.88 158 ARG A C 1
ATOM 1338 O O . ARG A 1 158 ? -3.105 3.366 -12.269 1.00 84.88 158 ARG A O 1
ATOM 1345 N N . GLU A 1 159 ? -4.163 1.427 -11.828 1.00 89.88 159 GLU A N 1
ATOM 1346 C CA . GLU A 1 159 ? -3.032 0.563 -12.135 1.00 89.88 159 GLU A CA 1
ATOM 1347 C C . GLU A 1 159 ? -2.648 0.646 -13.621 1.00 89.88 159 GLU A C 1
A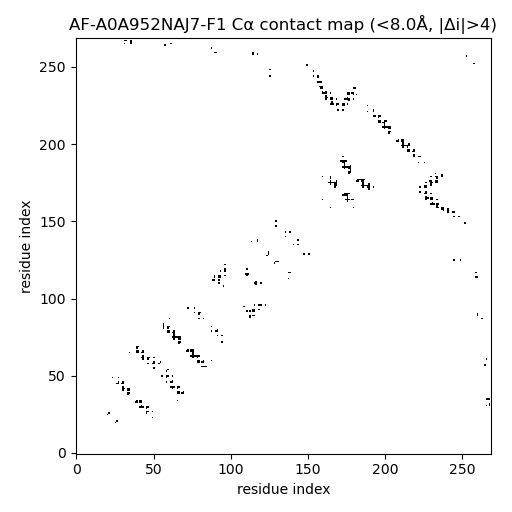TOM 1349 O O . GLU A 1 159 ? -3.469 0.905 -14.506 1.00 89.88 159 GLU A O 1
ATOM 1354 N N . LYS A 1 160 ? -1.364 0.433 -13.889 1.00 93.06 160 LYS A N 1
ATOM 1355 C CA . LYS A 1 160 ? -0.752 0.406 -15.213 1.00 93.06 160 LYS A CA 1
ATOM 1356 C C . LYS A 1 160 ? -0.587 -1.038 -15.676 1.00 93.06 160 LYS A C 1
ATOM 1358 O O . LYS A 1 160 ? -0.355 -1.946 -14.879 1.00 93.06 160 LYS A O 1
ATOM 1363 N N . SER A 1 161 ? -0.672 -1.258 -16.985 1.00 96.69 161 SER A N 1
ATOM 1364 C CA . SER A 1 161 ? -0.468 -2.589 -17.560 1.00 96.69 161 SER A CA 1
ATOM 1365 C C . SER A 1 161 ? 1.020 -2.933 -17.618 1.00 96.69 161 SER A C 1
ATOM 1367 O O . SER A 1 161 ? 1.809 -2.225 -18.247 1.00 96.69 161 SER A O 1
ATOM 1369 N N . LEU A 1 162 ? 1.395 -4.057 -17.005 1.00 97.25 162 LEU A N 1
ATOM 1370 C CA . LEU A 1 162 ? 2.763 -4.585 -17.034 1.00 97.25 162 LEU A CA 1
ATOM 1371 C C . LEU A 1 162 ? 3.186 -4.975 -18.457 1.00 97.25 162 LEU A C 1
ATOM 1373 O O . LEU A 1 162 ? 4.310 -4.693 -18.864 1.00 97.25 162 LEU A O 1
ATOM 1377 N N . ILE A 1 163 ? 2.272 -5.575 -19.227 1.00 97.44 163 ILE A N 1
ATOM 1378 C CA . ILE A 1 163 ? 2.535 -6.005 -20.607 1.00 97.44 163 ILE A CA 1
ATOM 1379 C C . ILE A 1 163 ? 2.789 -4.789 -21.495 1.00 97.44 163 ILE A C 1
ATOM 1381 O O . ILE A 1 163 ? 3.783 -4.763 -22.215 1.00 97.44 163 ILE A O 1
ATOM 1385 N N . LEU A 1 164 ? 1.933 -3.762 -21.413 1.00 97.88 164 LEU A N 1
ATOM 1386 C CA . LEU A 1 164 ? 2.128 -2.541 -22.200 1.00 97.88 164 LEU A CA 1
ATOM 1387 C C . LEU A 1 164 ? 3.443 -1.848 -21.838 1.00 97.88 164 LEU A C 1
ATOM 1389 O O . LEU A 1 164 ? 4.155 -1.410 -22.735 1.00 97.88 164 LEU A O 1
ATOM 1393 N N . SER A 1 165 ? 3.805 -1.816 -20.551 1.00 97.56 165 SER A N 1
ATOM 1394 C CA . SER A 1 165 ? 5.104 -1.293 -20.112 1.00 97.56 165 SER A CA 1
ATOM 1395 C C . SER A 1 165 ? 6.276 -2.035 -20.772 1.00 97.56 165 SER A C 1
ATOM 1397 O O . SER A 1 165 ? 7.181 -1.412 -21.331 1.00 97.56 165 SER A O 1
ATOM 1399 N N . GLY A 1 166 ? 6.236 -3.372 -20.780 1.00 98.06 166 GLY A N 1
ATOM 1400 C CA . GLY A 1 166 ? 7.244 -4.194 -21.451 1.00 98.06 166 GLY A CA 1
ATOM 1401 C C . GLY A 1 166 ? 7.304 -3.946 -22.961 1.00 98.06 166 GLY A C 1
ATOM 1402 O O . GLY A 1 166 ? 8.386 -3.716 -23.494 1.00 98.06 166 GLY A O 1
ATOM 1403 N N . VAL A 1 167 ? 6.148 -3.928 -23.637 1.00 98.50 167 VAL A N 1
ATOM 1404 C CA . VAL A 1 167 ? 6.044 -3.674 -25.087 1.00 98.50 167 VAL A CA 1
ATOM 1405 C C . VAL A 1 167 ? 6.606 -2.303 -25.449 1.00 98.50 167 VAL A C 1
ATOM 1407 O O . VAL A 1 167 ? 7.388 -2.194 -26.388 1.00 98.50 167 VAL A O 1
ATOM 1410 N N . TYR A 1 168 ? 6.276 -1.260 -24.689 1.00 98.50 168 TYR A N 1
ATOM 1411 C CA . TYR A 1 168 ? 6.819 0.074 -24.926 1.00 98.50 168 TYR A CA 1
ATOM 1412 C C . TYR A 1 168 ? 8.343 0.102 -24.809 1.00 98.50 168 TYR A C 1
ATOM 1414 O O . TYR A 1 168 ? 9.007 0.638 -25.695 1.00 98.50 168 TYR A O 1
ATOM 1422 N N . SER A 1 169 ? 8.910 -0.539 -23.785 1.00 98.12 169 SER A N 1
ATOM 1423 C CA . SER A 1 169 ? 10.367 -0.638 -23.654 1.00 98.12 169 SER A CA 1
ATOM 1424 C C . SER A 1 169 ? 11.040 -1.550 -24.677 1.00 98.12 169 SER A C 1
ATOM 1426 O O . SER A 1 169 ? 12.230 -1.383 -24.930 1.00 98.12 169 SER A O 1
ATOM 1428 N N . ALA A 1 170 ? 10.297 -2.482 -25.276 1.00 97.88 170 ALA A N 1
ATOM 1429 C CA . ALA A 1 170 ? 10.762 -3.305 -26.388 1.00 97.88 170 ALA A CA 1
ATOM 1430 C C . ALA A 1 170 ? 10.735 -2.570 -27.738 1.00 97.88 170 ALA A C 1
ATOM 1432 O O . ALA A 1 170 ? 11.366 -3.027 -28.684 1.00 97.88 170 ALA A O 1
ATOM 1433 N N . LEU A 1 171 ? 10.000 -1.458 -27.847 1.00 97.94 171 LEU A N 1
ATOM 1434 C CA . LEU A 1 171 ? 10.062 -0.568 -29.007 1.00 97.94 171 LEU A CA 1
ATOM 1435 C C . LEU A 1 171 ? 11.206 0.433 -28.849 1.00 97.94 171 LEU A C 1
ATOM 1437 O O . LEU A 1 171 ? 12.028 0.595 -29.749 1.00 97.94 171 LEU A O 1
ATOM 1441 N N . ILE A 1 172 ? 11.262 1.108 -27.699 1.00 97.88 172 ILE A N 1
ATOM 1442 C CA . ILE A 1 172 ? 12.296 2.092 -27.377 1.00 97.88 172 ILE A CA 1
ATOM 1443 C C . ILE A 1 172 ? 12.727 1.870 -25.921 1.00 97.88 172 ILE A C 1
ATOM 1445 O O . ILE A 1 172 ? 11.889 1.998 -25.022 1.00 97.88 172 ILE A O 1
ATOM 1449 N N . PRO A 1 173 ? 14.021 1.601 -25.657 1.00 97.75 173 PRO A N 1
ATOM 1450 C CA . PRO A 1 173 ? 14.526 1.383 -24.306 1.00 97.75 173 PRO A CA 1
ATOM 1451 C C . PRO A 1 173 ? 14.101 2.489 -23.341 1.00 97.75 173 PRO A C 1
ATOM 1453 O O . PRO A 1 173 ? 14.393 3.660 -23.565 1.00 97.75 173 PRO A O 1
ATOM 1456 N N . GLY A 1 174 ? 13.419 2.111 -22.257 1.00 96.88 174 GLY A N 1
ATOM 1457 C CA . GLY A 1 174 ? 13.008 3.035 -21.199 1.00 96.88 174 GLY A CA 1
ATOM 1458 C C . GLY A 1 174 ? 11.605 3.633 -21.341 1.00 96.88 174 GLY A C 1
ATOM 1459 O O . GLY A 1 174 ? 11.114 4.197 -20.363 1.00 96.88 174 GLY A O 1
ATOM 1460 N N . LEU A 1 175 ? 10.908 3.474 -22.475 1.00 98.19 175 LEU A N 1
ATOM 1461 C CA . LEU A 1 175 ? 9.545 4.014 -22.627 1.00 98.19 175 LEU A CA 1
ATOM 1462 C C . LEU A 1 175 ? 8.548 3.439 -21.614 1.00 98.19 175 LEU A C 1
ATOM 1464 O O . LEU A 1 175 ? 7.678 4.161 -21.132 1.00 98.19 175 LEU A O 1
ATOM 1468 N N . GLY A 1 176 ? 8.666 2.158 -21.265 1.00 98.06 176 GLY A N 1
ATOM 1469 C CA . GLY A 1 176 ? 7.821 1.542 -20.245 1.00 98.06 176 GLY A CA 1
ATOM 1470 C C . GLY A 1 176 ? 7.988 2.179 -18.863 1.00 98.06 176 GLY A C 1
ATOM 1471 O O . GLY A 1 176 ? 7.004 2.347 -18.149 1.00 98.06 176 GLY A O 1
ATOM 1472 N N . LYS A 1 177 ? 9.204 2.634 -18.523 1.00 97.81 177 LYS A N 1
ATOM 1473 C CA . LYS A 1 177 ? 9.470 3.388 -17.286 1.00 97.81 177 LYS A CA 1
ATOM 1474 C C . LYS A 1 177 ? 8.828 4.776 -17.311 1.00 97.81 177 LYS A C 1
ATOM 1476 O O . LYS A 1 177 ? 8.247 5.199 -16.321 1.00 97.81 177 LYS A O 1
ATOM 1481 N N . ILE A 1 178 ? 8.854 5.461 -18.459 1.00 98.06 178 ILE A N 1
ATOM 1482 C CA . ILE A 1 178 ? 8.136 6.738 -18.639 1.00 98.06 178 ILE A CA 1
ATOM 1483 C C . ILE A 1 178 ? 6.624 6.520 -18.477 1.00 98.06 178 ILE A C 1
ATOM 1485 O O . ILE A 1 178 ? 5.947 7.290 -17.800 1.00 98.06 178 ILE A O 1
ATOM 1489 N N . TYR A 1 179 ? 6.091 5.433 -19.040 1.00 97.25 179 TYR A N 1
ATOM 1490 C CA . TYR A 1 179 ? 4.681 5.063 -18.910 1.00 97.25 179 TYR A CA 1
ATOM 1491 C C . TYR A 1 179 ? 4.239 4.812 -17.453 1.00 97.25 179 TYR A C 1
ATOM 1493 O O . TYR A 1 179 ? 3.106 5.154 -17.093 1.00 97.25 179 TYR A O 1
ATOM 1501 N N . SER A 1 180 ? 5.118 4.257 -16.609 1.00 96.44 180 SER A N 1
ATOM 1502 C CA . SER A 1 180 ? 4.893 4.073 -15.166 1.00 96.44 180 SER A CA 1
ATOM 1503 C C . SER A 1 180 ? 5.276 5.286 -14.303 1.00 96.44 180 SER A C 1
ATOM 1505 O O . SER A 1 180 ? 5.158 5.208 -13.083 1.00 96.44 180 SER A O 1
ATOM 1507 N N . GLY A 1 181 ? 5.673 6.413 -14.907 1.00 94.38 181 GLY A N 1
ATOM 1508 C CA . GLY A 1 181 ? 5.977 7.670 -14.210 1.00 94.38 181 GLY A CA 1
ATOM 1509 C C . GLY A 1 181 ? 7.442 7.857 -13.798 1.00 94.38 181 GLY A C 1
ATOM 1510 O O . GLY A 1 181 ? 7.799 8.920 -13.299 1.00 94.38 181 GLY A O 1
ATOM 1511 N N . GLU A 1 182 ? 8.310 6.880 -14.060 1.00 96.19 182 GLU A N 1
ATOM 1512 C CA . GLU A 1 182 ? 9.749 6.933 -13.773 1.00 96.19 182 GLU A CA 1
ATOM 1513 C C . GLU A 1 182 ? 10.516 7.546 -14.963 1.00 96.19 182 GLU A C 1
ATOM 1515 O O . GLU A 1 182 ? 11.336 6.907 -15.632 1.00 96.19 182 GLU A O 1
ATOM 1520 N N . THR A 1 183 ? 10.212 8.811 -15.274 1.00 97.38 183 THR A N 1
ATOM 1521 C CA . THR A 1 183 ? 10.711 9.488 -16.485 1.00 97.38 183 THR A CA 1
ATOM 1522 C C . THR A 1 183 ? 12.236 9.609 -16.521 1.00 97.38 183 THR A C 1
ATOM 1524 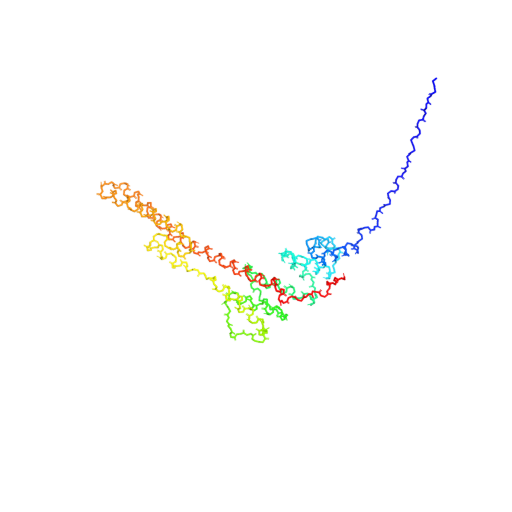O O . THR A 1 183 ? 12.839 9.404 -17.575 1.00 97.38 183 THR A O 1
ATOM 1527 N N . GLY A 1 184 ? 12.873 9.902 -15.382 1.00 97.88 184 GLY A N 1
ATOM 1528 C CA . GLY A 1 184 ? 14.335 10.019 -15.290 1.00 97.88 184 GLY A CA 1
ATOM 1529 C C . GLY A 1 184 ? 15.052 8.713 -15.643 1.00 97.88 184 GLY A C 1
ATOM 1530 O O . GLY A 1 184 ? 15.996 8.707 -16.440 1.00 97.88 184 GLY A O 1
ATOM 1531 N N . ASP A 1 185 ? 14.543 7.590 -15.136 1.00 97.38 185 ASP A N 1
ATOM 1532 C CA . ASP A 1 185 ? 15.071 6.263 -15.448 1.00 97.38 185 ASP A CA 1
ATOM 1533 C C . ASP A 1 185 ? 14.838 5.881 -16.910 1.00 97.38 185 ASP A C 1
ATOM 1535 O O . ASP A 1 185 ? 15.683 5.224 -17.522 1.00 97.38 185 ASP A O 1
ATOM 1539 N N . GLY A 1 186 ? 13.696 6.282 -17.475 1.00 98.00 186 GLY A N 1
ATOM 1540 C CA . GLY A 1 186 ? 13.375 6.064 -18.881 1.00 98.00 186 GLY A CA 1
ATOM 1541 C C . GLY A 1 186 ? 14.316 6.808 -19.830 1.00 98.00 186 GLY A C 1
ATOM 1542 O O . GLY A 1 186 ? 14.845 6.210 -20.766 1.00 98.00 186 GLY A O 1
ATOM 1543 N N . ILE A 1 187 ? 14.595 8.087 -19.557 1.00 98.38 187 ILE A N 1
ATOM 1544 C CA . ILE A 1 187 ? 15.550 8.888 -20.343 1.00 98.38 187 ILE A CA 1
ATOM 1545 C C . ILE A 1 187 ? 16.958 8.296 -20.237 1.00 98.38 187 ILE A C 1
ATOM 1547 O O . ILE A 1 187 ? 17.637 8.122 -21.249 1.00 98.38 187 ILE A O 1
ATOM 1551 N N . THR A 1 188 ? 17.387 7.935 -19.026 1.00 98.31 188 THR A N 1
ATOM 1552 C CA . THR A 1 188 ? 18.710 7.336 -18.797 1.00 98.31 188 THR A CA 1
ATOM 1553 C C . THR A 1 188 ? 18.860 6.020 -19.559 1.00 98.31 188 THR A C 1
ATOM 1555 O O . THR A 1 188 ? 19.860 5.809 -20.246 1.00 98.31 188 THR A O 1
ATOM 1558 N N . ALA A 1 189 ? 17.841 5.160 -19.500 1.00 98.06 189 ALA A N 1
ATOM 1559 C CA . ALA A 1 189 ? 17.788 3.908 -20.245 1.00 98.06 189 ALA A CA 1
ATOM 1560 C C . ALA A 1 189 ? 17.955 4.120 -21.756 1.00 98.06 189 ALA A C 1
ATOM 1562 O O . ALA A 1 189 ? 18.759 3.426 -22.389 1.00 98.06 189 ALA A O 1
ATOM 1563 N N . PHE A 1 190 ? 17.240 5.097 -22.320 1.00 98.38 190 PHE A N 1
ATOM 1564 C CA . PHE A 1 190 ? 17.337 5.440 -23.734 1.00 98.38 190 PHE A CA 1
ATOM 1565 C C . PHE A 1 190 ? 18.737 5.934 -24.111 1.00 98.38 190 PHE A C 1
ATOM 1567 O O . PHE A 1 190 ? 19.333 5.412 -25.055 1.00 98.38 190 PHE A O 1
ATOM 1574 N N . VAL A 1 191 ? 19.283 6.899 -23.364 1.00 98.69 191 VAL A N 1
ATOM 1575 C CA . VAL A 1 191 ? 20.593 7.508 -23.649 1.00 98.69 191 VAL A CA 1
ATOM 1576 C C . VAL A 1 191 ? 21.708 6.470 -23.581 1.00 98.69 191 VAL A C 1
ATOM 1578 O O . VAL A 1 191 ? 22.495 6.357 -24.520 1.00 98.69 191 VAL A O 1
ATOM 1581 N N . VAL A 1 192 ? 21.754 5.673 -22.510 1.00 98.50 192 VAL A N 1
ATOM 1582 C CA . VAL A 1 192 ? 22.802 4.661 -22.316 1.00 98.50 192 VAL A CA 1
ATOM 1583 C C . VAL A 1 192 ? 22.733 3.589 -23.402 1.00 98.50 192 VAL A C 1
ATOM 1585 O O . VAL A 1 192 ? 23.746 3.281 -24.029 1.00 98.50 192 VAL A O 1
ATOM 1588 N N . THR A 1 193 ? 21.541 3.053 -23.681 1.00 98.31 193 THR A N 1
ATOM 1589 C CA . THR A 1 193 ? 21.382 1.994 -24.692 1.00 98.31 193 THR A CA 1
ATOM 1590 C C . THR A 1 193 ? 21.686 2.514 -26.098 1.00 98.31 193 THR A C 1
ATOM 1592 O O . THR A 1 193 ? 22.351 1.833 -26.882 1.00 98.31 193 THR A O 1
ATOM 1595 N N . SER A 1 194 ? 21.266 3.743 -26.417 1.00 98.50 194 SER A N 1
ATOM 1596 C CA . SER A 1 194 ? 21.545 4.374 -27.713 1.00 98.50 194 SER A CA 1
ATOM 1597 C C . SER A 1 194 ? 23.034 4.646 -27.899 1.00 98.50 194 SER A C 1
ATOM 1599 O O . SER A 1 194 ? 23.572 4.363 -28.966 1.00 98.50 194 SER A O 1
ATOM 1601 N N . LEU A 1 195 ? 23.723 5.121 -26.855 1.00 98.69 195 LEU A N 1
ATOM 1602 C CA . LEU A 1 195 ? 25.166 5.347 -26.889 1.00 98.69 195 LEU A CA 1
ATOM 1603 C C . LEU A 1 195 ? 25.935 4.042 -27.130 1.00 98.69 195 LEU A C 1
ATOM 1605 O O . LEU A 1 195 ? 26.800 3.997 -27.999 1.00 98.69 195 LEU A O 1
ATOM 1609 N N . LEU A 1 196 ? 25.604 2.967 -26.409 1.00 98.69 196 LEU A N 1
ATOM 1610 C CA . LEU A 1 196 ? 26.245 1.659 -26.598 1.00 98.69 196 LEU A CA 1
ATOM 1611 C C . LEU A 1 196 ? 25.985 1.092 -27.998 1.00 98.69 196 LEU A C 1
ATOM 1613 O O . LEU A 1 196 ? 26.898 0.572 -28.637 1.00 98.69 196 LEU A O 1
ATOM 1617 N N . THR A 1 197 ? 24.758 1.243 -28.499 1.00 98.56 197 THR A N 1
ATOM 1618 C CA . THR A 1 197 ? 24.394 0.840 -29.864 1.00 98.56 197 THR A CA 1
ATOM 1619 C C . THR A 1 197 ? 25.189 1.626 -30.903 1.00 98.56 197 THR A C 1
ATOM 1621 O O . THR A 1 197 ? 25.752 1.032 -31.821 1.00 98.56 197 THR A O 1
ATOM 1624 N N . TYR A 1 198 ? 25.300 2.946 -30.731 1.00 98.69 198 TYR A N 1
ATOM 1625 C CA . TYR A 1 198 ? 26.093 3.812 -31.600 1.00 98.69 198 TYR A CA 1
ATOM 1626 C C . TYR A 1 198 ? 27.577 3.423 -31.592 1.00 98.69 198 TYR A C 1
ATOM 1628 O O . TYR A 1 198 ? 28.181 3.278 -32.652 1.00 98.69 198 TYR A O 1
ATOM 1636 N N . LEU A 1 199 ? 28.154 3.177 -30.410 1.00 98.69 199 LEU A N 1
ATOM 1637 C CA . LEU A 1 199 ? 29.539 2.720 -30.282 1.00 98.69 199 LEU A CA 1
ATOM 1638 C C . LEU A 1 199 ? 29.759 1.362 -30.958 1.00 98.69 199 LEU A C 1
ATOM 1640 O O . LEU A 1 199 ? 30.781 1.173 -31.615 1.00 98.69 199 LEU A O 1
ATOM 1644 N N . SER A 1 200 ? 28.817 0.426 -30.826 1.00 98.69 200 SER A N 1
ATOM 1645 C CA . SER A 1 200 ? 28.884 -0.868 -31.513 1.00 98.69 200 SER A CA 1
ATOM 1646 C C . SER A 1 200 ? 28.884 -0.689 -33.032 1.00 98.69 200 SER A C 1
ATOM 1648 O O . SER A 1 200 ? 29.799 -1.171 -33.704 1.00 98.69 200 SER A O 1
ATOM 1650 N N . TYR A 1 201 ? 27.922 0.077 -33.554 1.00 98.62 201 TYR A N 1
ATOM 1651 C CA . TYR A 1 201 ? 27.801 0.385 -34.978 1.00 98.62 201 TYR A CA 1
ATOM 1652 C C . TYR A 1 201 ? 29.076 1.025 -35.541 1.00 98.62 201 TYR A C 1
ATOM 1654 O O . TYR A 1 201 ? 29.610 0.561 -36.549 1.00 98.62 201 TYR A O 1
ATOM 1662 N N . GLU A 1 202 ? 29.606 2.046 -34.866 1.00 98.62 202 GLU A N 1
ATOM 1663 C CA . GLU A 1 202 ? 30.777 2.778 -35.347 1.00 98.62 202 GLU A CA 1
ATOM 1664 C C . GLU A 1 202 ? 32.044 1.912 -35.344 1.00 98.62 202 GLU A C 1
ATOM 1666 O O . GLU A 1 202 ? 32.862 2.012 -36.261 1.00 98.62 202 GLU A O 1
ATOM 1671 N N . ASN A 1 203 ? 32.198 1.017 -34.361 1.00 98.56 203 ASN A N 1
ATOM 1672 C CA . ASN A 1 203 ? 33.325 0.085 -34.330 1.00 98.56 203 ASN A CA 1
ATOM 1673 C C . ASN A 1 203 ? 33.233 -0.970 -35.440 1.00 98.56 203 ASN A C 1
ATOM 1675 O O . ASN A 1 203 ? 34.248 -1.236 -36.079 1.00 98.56 203 ASN A O 1
ATOM 1679 N N . PHE A 1 204 ? 32.048 -1.521 -35.726 1.00 98.50 204 PHE A N 1
ATOM 1680 C CA . PHE A 1 204 ? 31.884 -2.434 -36.865 1.00 98.50 204 PHE A CA 1
ATOM 1681 C C . PHE A 1 204 ? 32.145 -1.739 -38.201 1.00 98.50 204 PHE A C 1
ATOM 1683 O O . PHE A 1 204 ? 32.850 -2.278 -39.050 1.00 98.50 204 PHE A O 1
ATOM 1690 N N . LYS A 1 205 ? 31.660 -0.504 -38.367 1.00 98.44 205 LYS A N 1
ATOM 1691 C CA . LYS A 1 205 ? 31.908 0.306 -39.567 1.00 98.44 205 LYS A CA 1
ATOM 1692 C C . LYS A 1 205 ? 33.403 0.551 -39.828 1.00 98.44 205 LYS A C 1
ATOM 1694 O O . LYS A 1 205 ? 33.801 0.672 -40.982 1.00 98.44 205 LYS A O 1
ATOM 1699 N N . HIS A 1 206 ? 34.220 0.608 -38.775 1.00 98.19 206 HIS A N 1
ATOM 1700 C CA . HIS A 1 206 ? 35.672 0.807 -38.853 1.00 98.19 206 HIS A CA 1
ATOM 1701 C C . HIS A 1 206 ? 36.489 -0.494 -38.721 1.00 98.19 206 HIS A C 1
ATOM 1703 O O . HIS A 1 206 ? 37.694 -0.424 -38.491 1.00 98.19 206 HIS A O 1
ATOM 1709 N N . ASN A 1 207 ? 35.874 -1.674 -38.883 1.00 97.75 207 ASN A N 1
ATOM 1710 C CA . ASN A 1 207 ? 36.530 -2.992 -38.790 1.00 97.75 207 ASN A CA 1
ATOM 1711 C C . ASN A 1 207 ? 37.206 -3.272 -37.427 1.00 97.75 207 ASN A C 1
ATOM 1713 O O . ASN A 1 207 ? 38.206 -3.986 -37.338 1.00 97.75 207 ASN A O 1
ATOM 1717 N N . HIS A 1 208 ? 36.678 -2.702 -36.341 1.00 98.00 208 HIS A N 1
ATOM 1718 C CA . HIS A 1 208 ? 37.107 -2.977 -34.968 1.00 98.00 208 HIS A CA 1
ATOM 1719 C C . HIS A 1 208 ? 36.202 -4.034 -34.310 1.00 98.00 208 HIS A C 1
ATOM 1721 O O . HIS A 1 208 ? 35.538 -3.764 -33.305 1.00 98.00 208 HIS A O 1
ATOM 1727 N N . ASP A 1 209 ? 36.188 -5.249 -34.862 1.00 97.06 209 ASP A N 1
ATOM 1728 C CA . ASP A 1 209 ? 35.198 -6.295 -34.553 1.00 97.06 209 ASP A CA 1
ATOM 1729 C C . ASP A 1 209 ? 35.070 -6.619 -33.063 1.00 97.06 209 ASP A C 1
ATOM 1731 O O . ASP A 1 209 ? 33.962 -6.663 -32.530 1.00 97.06 209 ASP A O 1
ATOM 1735 N N . PHE A 1 210 ? 36.194 -6.776 -32.354 1.00 98.31 210 PHE A N 1
ATOM 1736 C CA . PHE A 1 210 ? 36.173 -7.052 -30.914 1.00 98.31 210 PHE A CA 1
ATOM 1737 C C . PHE A 1 210 ? 35.395 -5.981 -30.132 1.00 98.31 210 PHE A C 1
ATOM 1739 O O . PHE A 1 210 ? 34.546 -6.305 -29.302 1.00 98.31 210 PHE A O 1
ATOM 1746 N N . ARG A 1 211 ? 35.645 -4.695 -30.419 1.00 98.19 211 ARG A N 1
ATOM 1747 C CA . ARG A 1 211 ? 34.942 -3.576 -29.769 1.00 98.19 211 ARG A CA 1
ATOM 1748 C C . ARG A 1 211 ? 33.482 -3.505 -30.213 1.00 98.19 211 ARG A C 1
ATOM 1750 O O . ARG A 1 211 ? 32.621 -3.205 -29.389 1.00 98.19 211 ARG A O 1
ATOM 1757 N N . GLY A 1 212 ? 33.206 -3.817 -31.480 1.00 98.56 212 GLY A N 1
ATOM 1758 C CA . GLY A 1 212 ? 31.852 -3.926 -32.022 1.00 98.56 212 GLY A CA 1
ATOM 1759 C C . GLY A 1 212 ? 31.007 -4.928 -31.234 1.00 98.56 212 GLY A C 1
ATOM 1760 O O . GLY A 1 212 ? 29.952 -4.559 -30.712 1.00 98.56 212 GLY A O 1
ATOM 1761 N N . TYR A 1 213 ? 31.508 -6.156 -31.059 1.00 98.62 213 TYR A N 1
ATOM 1762 C CA . TYR A 1 213 ? 30.843 -7.195 -30.265 1.00 98.62 213 TYR A CA 1
ATOM 1763 C C . TYR A 1 213 ? 30.770 -6.852 -28.773 1.00 98.62 213 TYR A C 1
ATOM 1765 O O . TYR A 1 213 ? 29.745 -7.107 -28.140 1.00 98.62 213 TYR A O 1
ATOM 1773 N N . LEU A 1 214 ? 31.807 -6.230 -28.202 1.00 98.62 214 LEU A N 1
ATOM 1774 C CA . LEU A 1 214 ? 31.789 -5.785 -26.806 1.00 98.62 214 LEU A CA 1
ATOM 1775 C C . LEU A 1 214 ? 30.652 -4.783 -26.551 1.00 98.62 214 LEU A C 1
ATOM 1777 O O . LEU A 1 214 ? 29.810 -5.015 -25.688 1.00 98.62 214 LEU A O 1
ATOM 1781 N N . PHE A 1 215 ? 30.575 -3.695 -27.320 1.00 98.62 215 PHE A N 1
ATOM 1782 C CA . PHE A 1 215 ? 29.511 -2.704 -27.139 1.00 98.62 215 PHE A CA 1
ATOM 1783 C C . PHE A 1 215 ? 28.140 -3.221 -27.583 1.00 98.62 215 PHE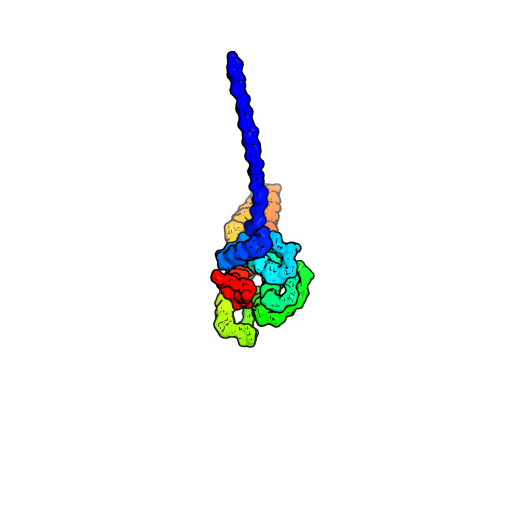 A C 1
ATOM 1785 O O . PHE A 1 215 ? 27.132 -2.845 -26.989 1.00 98.62 215 PHE A O 1
ATOM 1792 N N . GLY A 1 216 ? 28.091 -4.112 -28.576 1.00 98.69 216 GLY A N 1
ATOM 1793 C CA . GLY A 1 216 ? 26.852 -4.741 -29.032 1.00 98.69 216 GLY A CA 1
ATOM 1794 C C . GLY A 1 216 ? 26.253 -5.665 -27.974 1.00 98.69 216 GLY A C 1
ATOM 1795 O O . GLY A 1 216 ? 25.063 -5.579 -27.684 1.00 98.69 216 GLY A O 1
ATOM 1796 N N . SER A 1 217 ? 27.083 -6.493 -27.333 1.00 98.69 217 SER A N 1
ATOM 1797 C CA . SER A 1 217 ? 26.650 -7.356 -26.226 1.00 98.69 217 SER A CA 1
ATOM 1798 C C . SER A 1 217 ? 26.202 -6.542 -25.013 1.00 98.69 217 SER A C 1
ATOM 1800 O O . SER A 1 217 ? 25.136 -6.818 -24.464 1.00 98.69 217 SER A O 1
ATOM 1802 N N . LEU A 1 218 ? 26.940 -5.485 -24.650 1.00 98.69 218 LEU A N 1
ATOM 1803 C CA . LEU A 1 218 ? 26.510 -4.545 -23.615 1.00 98.69 218 LEU A CA 1
ATOM 1804 C C . LEU A 1 218 ? 25.166 -3.905 -23.975 1.00 98.69 218 LEU A C 1
ATOM 1806 O O . LEU A 1 218 ? 24.254 -3.928 -23.154 1.00 98.69 218 LEU A O 1
ATOM 1810 N N . SER A 1 219 ? 25.008 -3.395 -25.199 1.00 98.56 219 SER A N 1
ATOM 1811 C CA . SER A 1 219 ? 23.734 -2.836 -25.660 1.00 98.56 219 SER A CA 1
ATOM 1812 C C . SER A 1 219 ? 22.597 -3.852 -25.532 1.00 98.56 219 SER A C 1
ATOM 1814 O O . SER A 1 219 ? 21.570 -3.532 -24.942 1.00 98.56 219 SER A O 1
ATOM 1816 N N . GLY A 1 220 ? 22.800 -5.099 -25.972 1.00 98.50 220 GLY A N 1
ATOM 1817 C CA . GLY A 1 220 ? 21.811 -6.171 -25.837 1.00 98.50 220 GLY A CA 1
ATOM 1818 C C . GLY A 1 220 ? 21.417 -6.456 -24.383 1.00 98.50 220 GLY A C 1
ATOM 1819 O O . GLY A 1 220 ? 20.227 -6.563 -24.080 1.00 98.50 220 GLY A O 1
ATOM 1820 N N . ILE A 1 221 ? 22.393 -6.510 -23.469 1.00 98.56 221 ILE A N 1
ATOM 1821 C CA . ILE A 1 221 ? 22.150 -6.690 -22.028 1.00 98.56 221 ILE A CA 1
ATOM 1822 C C . ILE A 1 221 ? 21.334 -5.521 -21.465 1.00 98.56 221 ILE A C 1
ATOM 1824 O O . ILE A 1 221 ? 20.328 -5.743 -20.790 1.00 98.56 221 ILE A O 1
ATOM 1828 N N . PHE A 1 222 ? 21.728 -4.278 -21.760 1.00 98.06 222 PHE A N 1
ATOM 1829 C CA . PHE A 1 222 ? 21.003 -3.089 -21.307 1.00 98.06 222 PHE A CA 1
ATOM 1830 C C . PHE A 1 222 ? 19.591 -3.025 -21.898 1.00 98.06 222 PHE A C 1
ATOM 1832 O O . PHE A 1 222 ? 18.644 -2.704 -21.184 1.00 98.06 222 PHE A O 1
ATOM 1839 N N . TYR A 1 223 ? 19.421 -3.387 -23.170 1.00 98.31 223 TYR A N 1
ATOM 1840 C CA . TYR A 1 223 ? 18.123 -3.427 -23.837 1.00 98.31 223 TYR A CA 1
ATOM 1841 C C . TYR A 1 223 ? 17.177 -4.417 -23.144 1.00 98.31 223 TYR A C 1
ATOM 1843 O O . TYR A 1 223 ? 16.079 -4.039 -22.728 1.00 98.31 223 TYR A O 1
ATOM 1851 N N . ALA A 1 224 ? 17.619 -5.662 -22.938 1.00 98.38 224 ALA A N 1
ATOM 1852 C CA . ALA A 1 224 ? 16.840 -6.680 -22.233 1.00 98.38 224 ALA A CA 1
ATOM 1853 C C . ALA A 1 224 ? 16.532 -6.261 -20.784 1.00 98.38 224 ALA A C 1
ATOM 1855 O O . ALA A 1 224 ? 15.392 -6.379 -20.321 1.00 98.38 224 ALA A O 1
ATOM 1856 N N . GLY A 1 225 ? 17.525 -5.694 -20.092 1.00 98.06 225 GLY A N 1
ATOM 1857 C CA . GLY A 1 225 ? 17.368 -5.143 -18.749 1.00 98.06 225 GLY A CA 1
ATOM 1858 C C . GLY A 1 225 ? 16.337 -4.014 -18.682 1.00 98.06 225 GLY A C 1
ATOM 1859 O O . GLY A 1 225 ? 15.586 -3.931 -17.713 1.00 98.06 225 GLY A O 1
ATOM 1860 N N . ASN A 1 226 ? 16.230 -3.182 -19.720 1.00 98.19 226 ASN A N 1
ATOM 1861 C CA . ASN A 1 226 ? 15.238 -2.112 -19.784 1.00 98.19 226 ASN A CA 1
ATOM 1862 C C . ASN A 1 226 ? 13.812 -2.635 -19.978 1.00 98.19 226 ASN A C 1
ATOM 1864 O O . ASN A 1 226 ? 12.897 -2.097 -19.352 1.00 98.19 226 ASN A O 1
ATOM 1868 N N . ILE A 1 227 ? 13.609 -3.697 -20.765 1.00 98.50 227 ILE A N 1
ATOM 1869 C CA . ILE A 1 227 ? 12.301 -4.364 -20.879 1.00 98.50 227 ILE A CA 1
ATOM 1870 C C . ILE A 1 227 ? 11.882 -4.912 -19.511 1.00 98.50 227 ILE A C 1
ATOM 1872 O O . ILE A 1 227 ? 10.825 -4.543 -18.995 1.00 98.50 227 ILE A O 1
ATOM 1876 N N . TYR A 1 228 ? 12.743 -5.722 -18.886 1.00 98.25 228 TYR A N 1
ATOM 1877 C CA . TYR A 1 228 ? 12.478 -6.302 -17.568 1.00 98.25 228 TYR A CA 1
ATOM 1878 C C . TYR A 1 228 ? 12.242 -5.222 -16.501 1.00 98.25 228 TYR A C 1
ATOM 1880 O O . TYR A 1 228 ? 11.228 -5.231 -15.803 1.00 98.25 228 TYR A O 1
ATOM 1888 N N . GLY A 1 229 ? 13.134 -4.233 -16.423 1.00 97.56 229 GLY A N 1
ATOM 1889 C CA . GLY A 1 229 ? 13.048 -3.139 -15.458 1.00 97.56 229 GLY A CA 1
ATOM 1890 C C . GLY A 1 229 ? 11.792 -2.280 -15.623 1.00 97.56 229 GLY A C 1
ATOM 1891 O O . GLY A 1 229 ? 11.302 -1.721 -14.646 1.00 97.56 229 GLY A O 1
ATOM 1892 N N . SER A 1 230 ? 11.223 -2.207 -16.827 1.00 98.25 230 SER A N 1
ATOM 1893 C CA . SER A 1 230 ? 9.968 -1.483 -17.065 1.00 98.25 230 SER A CA 1
ATOM 1894 C C . SER A 1 230 ? 8.749 -2.236 -16.546 1.00 98.25 230 SER A C 1
ATOM 1896 O O . SER A 1 230 ? 7.842 -1.626 -15.977 1.00 98.25 230 SER A O 1
ATOM 1898 N N . VAL A 1 231 ? 8.740 -3.565 -16.680 1.00 98.19 231 VAL A N 1
ATOM 1899 C CA . VAL A 1 231 ? 7.712 -4.416 -16.064 1.00 98.19 231 VAL A CA 1
ATOM 1900 C C . VAL A 1 231 ? 7.764 -4.281 -14.541 1.00 98.19 231 VAL A C 1
ATOM 1902 O O . VAL A 1 231 ? 6.729 -4.082 -13.906 1.00 98.19 231 VAL A O 1
ATOM 1905 N N . VAL A 1 232 ? 8.969 -4.304 -13.959 1.00 97.88 232 VAL A N 1
ATOM 1906 C CA . VAL A 1 232 ? 9.170 -4.106 -12.513 1.00 97.88 232 VAL A CA 1
ATOM 1907 C C . VAL A 1 232 ? 8.707 -2.718 -12.064 1.00 97.88 232 VAL A C 1
ATOM 1909 O O . VAL A 1 232 ? 7.995 -2.611 -11.068 1.00 97.88 232 VAL A O 1
ATOM 1912 N N . SER A 1 233 ? 9.041 -1.662 -12.809 1.00 97.19 233 SER A N 1
ATOM 1913 C CA . SER A 1 233 ? 8.596 -0.296 -12.503 1.00 97.19 233 SER A CA 1
ATOM 1914 C C . SER A 1 233 ? 7.065 -0.167 -12.531 1.00 97.19 233 SER A C 1
ATOM 1916 O O . SER A 1 233 ? 6.473 0.396 -11.609 1.00 97.19 233 SER A O 1
ATOM 1918 N N . ALA A 1 234 ? 6.394 -0.764 -13.523 1.00 97.44 234 ALA A N 1
ATOM 1919 C CA . ALA A 1 234 ? 4.931 -0.801 -13.571 1.00 97.44 234 ALA A CA 1
ATOM 1920 C C . ALA A 1 234 ? 4.328 -1.580 -12.387 1.00 97.44 234 ALA A C 1
ATOM 1922 O O . ALA A 1 234 ? 3.343 -1.143 -11.796 1.00 97.44 234 ALA A O 1
ATOM 1923 N N . HIS A 1 235 ? 4.944 -2.696 -11.987 1.00 96.62 235 HIS A N 1
ATOM 1924 C CA . HIS A 1 235 ? 4.522 -3.443 -10.802 1.00 96.62 235 HIS A CA 1
ATOM 1925 C C . HIS A 1 235 ? 4.644 -2.609 -9.515 1.00 96.62 235 HIS A C 1
ATOM 1927 O O . HIS A 1 235 ? 3.706 -2.565 -8.719 1.00 96.62 235 HIS A O 1
ATOM 1933 N N . GLN A 1 236 ? 5.765 -1.906 -9.323 1.00 96.19 236 GLN A N 1
ATOM 1934 C CA . GLN A 1 236 ? 5.974 -1.012 -8.177 1.00 96.19 236 GLN A CA 1
ATOM 1935 C C . GLN A 1 236 ? 4.973 0.148 -8.160 1.00 96.19 236 GLN A C 1
ATOM 1937 O O . GLN A 1 236 ? 4.428 0.474 -7.105 1.00 96.19 236 GLN A O 1
ATOM 1942 N N . PHE A 1 237 ? 4.672 0.731 -9.322 1.00 95.00 237 PHE A N 1
ATOM 1943 C CA . PHE A 1 237 ? 3.616 1.732 -9.451 1.00 95.00 237 PHE A CA 1
ATOM 1944 C C . PHE A 1 237 ? 2.257 1.180 -8.987 1.00 95.00 237 PHE A C 1
ATOM 1946 O O . PHE A 1 237 ? 1.585 1.814 -8.177 1.00 95.00 237 PHE A O 1
ATOM 1953 N N . ASN A 1 238 ? 1.885 -0.029 -9.418 1.00 92.88 238 ASN A N 1
ATOM 1954 C CA . ASN A 1 238 ? 0.619 -0.653 -9.020 1.00 92.88 238 ASN A CA 1
ATOM 1955 C C . ASN A 1 238 ? 0.572 -0.997 -7.526 1.00 92.88 238 ASN A C 1
ATOM 1957 O O . ASN A 1 238 ? -0.494 -0.944 -6.918 1.00 92.88 238 ASN A O 1
ATOM 1961 N N . LEU A 1 239 ? 1.706 -1.348 -6.911 1.00 91.19 239 LEU A N 1
ATOM 1962 C CA . LEU A 1 239 ? 1.788 -1.519 -5.458 1.00 91.19 239 LEU A CA 1
ATOM 1963 C C . LEU A 1 239 ? 1.524 -0.201 -4.720 1.00 91.19 239 LEU A C 1
ATOM 1965 O O . LEU A 1 239 ? 0.714 -0.195 -3.798 1.00 91.19 239 LEU A O 1
ATOM 1969 N N . ARG A 1 240 ? 2.137 0.913 -5.150 1.00 90.94 240 ARG A N 1
ATOM 1970 C CA . ARG A 1 240 ? 1.871 2.244 -4.569 1.00 90.94 240 ARG A CA 1
ATOM 1971 C C . ARG A 1 240 ? 0.394 2.620 -4.678 1.00 90.94 240 ARG A C 1
ATOM 1973 O O . ARG A 1 240 ? -0.209 2.976 -3.675 1.00 90.94 240 ARG A O 1
ATOM 1980 N N . VAL A 1 241 ? -0.201 2.439 -5.859 1.00 89.00 241 VAL A N 1
ATOM 1981 C CA . VAL A 1 241 ? -1.635 2.680 -6.095 1.00 89.00 241 VAL A CA 1
ATOM 1982 C C . VAL A 1 241 ? -2.519 1.850 -5.161 1.00 89.00 241 VAL A C 1
ATOM 1984 O O . VAL A 1 241 ? -3.494 2.372 -4.625 1.00 89.00 241 VAL A O 1
ATOM 1987 N N . ARG A 1 242 ? -2.199 0.567 -4.951 1.00 84.62 242 ARG A N 1
ATOM 1988 C CA . ARG A 1 242 ? -2.949 -0.289 -4.019 1.00 84.62 242 ARG A CA 1
ATOM 1989 C C . ARG A 1 242 ? -2.837 0.214 -2.583 1.00 84.62 242 ARG A C 1
ATOM 1991 O O . ARG A 1 242 ? -3.864 0.386 -1.943 1.00 84.62 242 ARG A O 1
ATOM 1998 N N . LEU A 1 243 ? -1.635 0.545 -2.118 1.00 84.44 243 LEU A N 1
ATOM 1999 C CA . LEU A 1 243 ? -1.423 1.090 -0.772 1.00 84.44 243 LEU A CA 1
ATOM 2000 C C . LEU A 1 243 ? -2.127 2.439 -0.559 1.00 84.44 243 LEU A C 1
ATOM 2002 O O . LEU A 1 243 ? -2.710 2.671 0.494 1.00 84.44 243 LEU A O 1
ATOM 2006 N N . GLU A 1 244 ? -2.106 3.332 -1.551 1.00 86.31 244 GLU A N 1
ATOM 2007 C CA . GLU A 1 244 ? -2.809 4.620 -1.484 1.00 86.31 244 GLU A CA 1
ATOM 2008 C C . GLU A 1 244 ? -4.319 4.433 -1.369 1.00 86.31 244 GLU A C 1
ATOM 2010 O O . GLU A 1 244 ? -4.962 5.090 -0.548 1.00 86.31 244 GLU A O 1
ATOM 2015 N N . LYS A 1 245 ? -4.884 3.500 -2.141 1.00 82.12 245 LYS A N 1
ATOM 2016 C CA . LYS A 1 245 ? -6.292 3.130 -2.005 1.00 82.12 245 LYS A CA 1
ATOM 2017 C C . LYS A 1 245 ? -6.582 2.571 -0.615 1.00 82.12 245 LYS A C 1
ATOM 2019 O O . LYS A 1 245 ? -7.557 3.008 -0.007 1.00 82.12 245 LYS A O 1
ATOM 2024 N N . GLU A 1 246 ? -5.773 1.633 -0.112 1.00 79.31 246 GLU A N 1
ATOM 2025 C CA . GLU A 1 246 ? -5.953 1.039 1.223 1.00 79.31 246 GLU A CA 1
ATOM 2026 C C . GLU A 1 246 ? -5.960 2.132 2.292 1.00 79.31 246 GLU A C 1
ATOM 2028 O O . GLU A 1 246 ? -6.898 2.229 3.081 1.00 79.31 246 GLU A O 1
ATOM 2033 N N . ASN A 1 247 ? -4.966 3.020 2.265 1.00 82.50 247 ASN A N 1
ATOM 2034 C CA . ASN A 1 247 ? -4.878 4.149 3.186 1.00 82.50 247 ASN A CA 1
ATOM 2035 C C . ASN A 1 247 ? -6.113 5.052 3.093 1.00 82.50 247 ASN A C 1
ATOM 2037 O O . ASN A 1 247 ? -6.682 5.413 4.118 1.00 82.50 247 ASN A O 1
ATOM 2041 N N . LEU A 1 248 ? -6.576 5.364 1.879 1.00 83.00 248 LEU A N 1
ATOM 2042 C CA . LEU A 1 248 ? -7.780 6.165 1.667 1.00 83.00 248 LEU A CA 1
ATOM 2043 C C . LEU A 1 248 ? -9.041 5.486 2.237 1.00 83.00 248 LEU A C 1
ATOM 2045 O O . LEU A 1 248 ? -9.929 6.171 2.745 1.00 83.00 248 LEU A O 1
ATOM 2049 N N . PHE A 1 249 ? -9.133 4.156 2.169 1.00 79.81 249 PHE A N 1
ATOM 2050 C CA . PHE A 1 249 ? -10.208 3.381 2.793 1.00 79.81 249 PHE A CA 1
ATOM 2051 C C . PHE A 1 249 ? -10.156 3.462 4.321 1.00 79.81 249 PHE A C 1
ATOM 2053 O O . PHE A 1 249 ? -11.163 3.783 4.952 1.00 79.81 249 PHE A O 1
ATOM 2060 N N . PHE A 1 250 ? -8.983 3.244 4.918 1.00 78.19 250 PHE A N 1
ATOM 2061 C CA . PHE A 1 250 ? -8.820 3.332 6.369 1.00 78.19 250 PHE A CA 1
ATOM 2062 C C . PHE A 1 250 ? -9.070 4.749 6.893 1.00 78.19 250 PHE A C 1
ATOM 2064 O O . PHE A 1 250 ? -9.800 4.908 7.869 1.00 78.19 250 PHE A O 1
ATOM 2071 N N . SER A 1 251 ? -8.558 5.780 6.213 1.00 82.38 251 SER A N 1
ATOM 2072 C CA . SER A 1 251 ? -8.818 7.177 6.577 1.00 82.38 251 SER A CA 1
ATOM 2073 C C . SER A 1 251 ? -10.303 7.528 6.503 1.00 82.38 251 SER A C 1
ATOM 2075 O O . SER A 1 251 ? -10.796 8.250 7.365 1.00 82.38 251 SER A O 1
ATOM 2077 N N . PHE A 1 252 ? -11.033 7.005 5.509 1.00 81.75 252 PHE A N 1
ATOM 2078 C CA . PHE A 1 252 ? -12.481 7.194 5.423 1.00 81.75 252 PHE A CA 1
ATOM 2079 C C . PHE A 1 252 ? -13.199 6.602 6.636 1.00 81.75 252 PHE A C 1
ATOM 2081 O O . PHE A 1 252 ? -14.006 7.298 7.248 1.00 81.75 252 PHE A O 1
ATOM 2088 N N . LEU A 1 253 ? -12.881 5.362 7.017 1.00 79.19 253 LEU A N 1
ATOM 2089 C CA . LEU A 1 253 ? -13.507 4.703 8.166 1.00 79.19 253 LEU A CA 1
ATOM 2090 C C . LEU A 1 253 ? -13.148 5.368 9.506 1.00 79.19 253 LEU A C 1
ATOM 2092 O O . LEU A 1 253 ? -14.007 5.488 10.380 1.00 79.19 253 LEU A O 1
ATOM 2096 N N . GLU A 1 254 ? -11.900 5.815 9.664 1.00 74.75 254 GLU A N 1
ATOM 2097 C CA . GLU A 1 254 ? -11.407 6.432 10.898 1.00 74.75 254 GLU A CA 1
ATOM 2098 C C . GLU A 1 254 ? -11.997 7.828 11.133 1.00 74.75 254 GLU A C 1
ATOM 2100 O O . GLU A 1 254 ? -12.538 8.092 12.208 1.00 74.75 254 GLU A O 1
ATOM 2105 N N . LEU A 1 255 ? -11.941 8.713 10.127 1.00 70.12 255 LEU A N 1
ATOM 2106 C CA . LEU A 1 255 ? -12.381 10.110 10.255 1.00 70.12 255 LEU A CA 1
ATOM 2107 C C . LEU A 1 255 ? -13.873 10.247 10.549 1.00 70.12 255 LEU A C 1
ATOM 2109 O O . LEU A 1 255 ? -14.308 11.231 11.143 1.00 70.12 255 LEU A O 1
ATOM 2113 N N . THR A 1 256 ? -14.657 9.276 10.104 1.00 65.75 256 THR A N 1
ATOM 2114 C CA . THR A 1 256 ? -16.113 9.337 10.176 1.00 65.75 256 THR A CA 1
ATOM 2115 C C . THR A 1 256 ? -16.679 8.505 11.325 1.00 65.75 256 THR A C 1
ATOM 2117 O O . THR A 1 256 ? -17.866 8.628 11.615 1.00 65.75 256 THR A O 1
ATOM 2120 N N . ASN A 1 257 ? -15.859 7.661 11.977 1.00 69.81 257 ASN A N 1
ATOM 2121 C CA . ASN A 1 257 ? -16.300 6.620 12.919 1.00 69.81 257 ASN A CA 1
ATOM 2122 C C . ASN A 1 257 ? -17.572 5.902 12.414 1.00 69.81 257 ASN A C 1
ATOM 2124 O O . ASN A 1 257 ? -18.469 5.581 13.192 1.00 69.81 257 ASN A O 1
ATOM 2128 N N . TYR A 1 258 ? -17.658 5.716 11.088 1.00 70.38 258 TYR A N 1
ATOM 2129 C CA . TYR A 1 258 ? -18.909 5.805 10.320 1.00 70.38 258 TYR A CA 1
ATOM 2130 C C . TYR A 1 258 ? -20.015 4.846 10.755 1.00 70.38 258 TYR A C 1
ATOM 2132 O O . TYR A 1 258 ? -21.197 5.098 10.539 1.00 70.38 258 TYR A O 1
ATOM 2140 N N . PHE A 1 259 ? -19.623 3.725 11.359 1.00 70.81 259 PHE A N 1
ATOM 2141 C CA . PHE A 1 259 ? -20.533 2.658 11.752 1.00 70.81 259 PHE A CA 1
ATOM 2142 C C . PHE A 1 259 ? -20.303 2.137 13.164 1.00 70.81 259 PHE A C 1
ATOM 2144 O O . PHE A 1 259 ? -21.054 1.279 13.606 1.00 70.81 259 PHE A O 1
ATOM 2151 N N . LEU A 1 260 ? -19.276 2.603 13.875 1.00 77.62 260 LEU A N 1
ATOM 2152 C CA . LEU A 1 260 ? -19.025 2.131 15.231 1.00 77.62 260 LEU A CA 1
ATOM 2153 C C . LEU A 1 260 ? -19.739 3.049 16.212 1.00 77.62 260 LEU A C 1
ATOM 2155 O O . LEU A 1 260 ? -19.351 4.202 16.405 1.00 77.62 260 LEU A O 1
ATOM 2159 N N . SER A 1 261 ? -20.778 2.515 16.847 1.00 74.88 261 SER A N 1
ATOM 2160 C CA . SER A 1 261 ? -21.471 3.202 17.929 1.00 74.88 261 SER A CA 1
ATOM 2161 C C . SER A 1 261 ? -20.509 3.500 19.086 1.00 74.88 261 SER A C 1
ATOM 2163 O O . SER A 1 261 ? -19.624 2.696 19.403 1.00 74.88 261 SER A O 1
ATOM 2165 N N . GLU A 1 262 ? -20.653 4.668 19.727 1.00 76.56 262 GLU A N 1
ATOM 2166 C CA . GLU A 1 262 ? -19.911 4.922 20.964 1.00 76.56 262 GLU A CA 1
ATOM 2167 C C . GLU A 1 262 ? -20.304 3.865 22.003 1.00 76.56 262 GLU A C 1
ATOM 2169 O O . GLU A 1 262 ? -21.494 3.622 22.234 1.00 76.56 262 GLU A O 1
ATOM 2174 N N . PRO A 1 263 ? -19.325 3.197 22.627 1.00 78.62 263 PRO A N 1
ATOM 2175 C CA . PRO A 1 263 ? -19.628 2.060 23.468 1.00 78.62 263 PRO A CA 1
ATOM 2176 C C . PRO A 1 263 ? -20.257 2.535 24.777 1.00 78.62 263 PRO A C 1
ATOM 2178 O O . PRO A 1 263 ? -19.657 3.278 25.552 1.00 78.62 263 PRO A O 1
ATOM 2181 N N . THR A 1 264 ? -21.452 2.030 25.075 1.00 78.69 264 THR A N 1
ATOM 2182 C CA . THR A 1 264 ? -22.259 2.429 26.245 1.00 78.69 264 THR A CA 1
ATOM 2183 C C . THR A 1 264 ? -21.595 2.144 27.599 1.00 78.69 264 THR A C 1
ATOM 2185 O O . THR A 1 264 ? -21.992 2.710 28.623 1.00 78.69 264 THR A O 1
ATOM 2188 N N . VAL A 1 265 ? -20.583 1.272 27.618 1.00 80.62 265 VAL A N 1
ATOM 2189 C CA . VAL A 1 265 ? -19.774 0.930 28.799 1.00 80.62 265 VAL A CA 1
ATOM 2190 C C . VAL A 1 265 ? -18.675 1.950 29.108 1.00 80.62 265 VAL A C 1
ATOM 2192 O O . VAL A 1 265 ? -18.150 1.956 30.224 1.00 80.62 265 VAL A O 1
ATOM 2195 N N . ILE A 1 266 ? -18.330 2.823 28.158 1.00 80.94 266 ILE A N 1
ATOM 2196 C CA . ILE A 1 266 ? -17.415 3.945 28.379 1.00 80.94 266 ILE A CA 1
ATOM 2197 C C . ILE A 1 266 ? -18.269 5.156 28.749 1.00 80.94 266 ILE A C 1
ATOM 2199 O O . ILE A 1 266 ? -18.736 5.904 27.898 1.00 80.94 266 ILE A O 1
ATOM 2203 N N . LYS A 1 267 ? -18.521 5.323 30.050 1.00 78.50 267 LYS A N 1
ATOM 2204 C CA . LYS A 1 267 ? -19.253 6.476 30.584 1.00 78.50 267 LYS A CA 1
ATOM 2205 C C . LYS A 1 267 ? -18.268 7.473 31.169 1.00 78.50 267 LYS A C 1
ATOM 2207 O O . LYS A 1 267 ? -17.870 7.343 32.324 1.00 78.50 267 LYS A O 1
ATOM 2212 N N . CYS A 1 268 ? -17.908 8.462 30.368 1.00 81.94 268 CYS A N 1
ATOM 2213 C CA . CYS A 1 268 ? -17.144 9.609 30.829 1.00 81.94 268 CYS A CA 1
ATOM 2214 C C . CYS A 1 268 ? -18.105 10.579 31.515 1.00 81.94 268 CYS A C 1
ATOM 2216 O O . CYS A 1 268 ? -19.068 11.031 30.897 1.00 81.94 268 CYS A O 1
ATOM 2218 N N . LYS A 1 269 ? -17.910 10.788 32.818 1.00 60.31 269 LYS A N 1
ATOM 2219 C CA . LYS A 1 269 ? -18.644 11.784 33.605 1.00 60.31 269 LYS A CA 1
ATOM 2220 C C . LYS A 1 269 ? -17.892 13.101 33.618 1.00 60.31 269 LYS A C 1
ATOM 2222 O O . LYS A 1 269 ? -16.645 13.036 33.671 1.00 60.31 269 LYS A O 1
#

Nearest PDB structures (foldseek):
  3uq3-assembly1_A  TM=2.848E-01  e=4.684E-01  Saccharomyces cerevisiae S288C
  8a5y-assembly1_K  TM=3.180E-01  e=1.186E+00  Saccharomyces cerevisiae
  6q6h-assembly1_P  TM=3.139E-01  e=2.517E+00  Homo sapiens
  2xpi-assembly1_A  TM=2.889E-01  e=2.875E+00  Schizosaccharomyces pombe
  9hmf-assembly1_L  TM=2.238E-01  e=3.587E+00  Campylobacter jejuni

pLDDT: mean 83.29, std 15.33, range [39.47, 98.69]